Protein AF-A0A950BQU7-F1 (afdb_monomer)

Sequence (275 aa):
MHDRAGRYATLAVELALARNLYEVAARAYSVLYQIAYDDTDDPIVCLAILDKLLEAGRKGGSLQVRLYGLMASFALEAERGDEAALERIGGELEAVPSDFPLVRAEVLLPALALRSAWRREFARAYELLAGTAERQTTEERRASRSAEIALYAFAAGMNIEGTAAAADALAALEHSPTKTRRALRARLLLAIAELIRGRSNAAHRLLGEVERALDPSMRRLRALSNAVRTLYRVSLESAEPAVFAGALERLRAEQFGGMARLLDVLPAASEGGSR

Structure (mmCIF, N/CA/C/O backbone):
data_AF-A0A950BQU7-F1
#
_entry.id   AF-A0A950BQU7-F1
#
loop_
_atom_site.group_PDB
_atom_site.id
_atom_site.type_symbol
_atom_s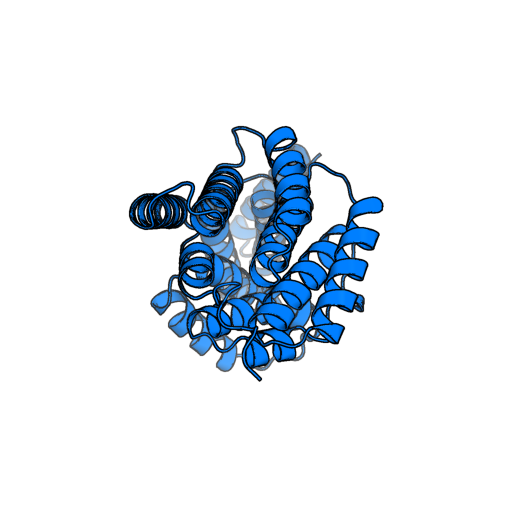ite.label_atom_id
_atom_site.label_alt_id
_atom_site.label_comp_id
_atom_site.label_asym_id
_atom_site.label_entity_id
_atom_site.label_seq_id
_atom_site.pdbx_PDB_ins_code
_atom_site.Cartn_x
_atom_site.Cartn_y
_atom_site.Cartn_z
_atom_site.occupancy
_atom_site.B_iso_or_equiv
_atom_site.auth_seq_id
_atom_site.auth_comp_id
_atom_site.auth_asym_id
_atom_site.auth_atom_id
_atom_site.pdbx_PDB_model_num
ATOM 1 N N . MET A 1 1 ? -5.956 13.308 -19.882 1.00 55.03 1 MET A N 1
ATOM 2 C CA . MET A 1 1 ? -4.553 13.703 -20.157 1.00 55.03 1 MET A CA 1
ATOM 3 C C . MET A 1 1 ? -3.661 12.483 -20.404 1.00 55.03 1 MET A C 1
ATOM 5 O O . MET A 1 1 ? -2.877 12.522 -21.344 1.00 55.03 1 MET A O 1
ATOM 9 N N . HIS A 1 2 ? -3.826 11.386 -19.652 1.00 72.50 2 HIS A N 1
ATOM 10 C CA . HIS A 1 2 ? -3.018 10.166 -19.803 1.00 72.50 2 HIS A CA 1
ATOM 11 C C . HIS A 1 2 ? -3.204 9.414 -21.129 1.00 72.50 2 HIS A C 1
ATOM 13 O O . HIS A 1 2 ? -2.233 8.870 -21.634 1.00 72.50 2 HIS A O 1
ATOM 19 N N . ASP A 1 3 ? -4.373 9.478 -21.774 1.00 79.25 3 ASP A N 1
ATOM 20 C CA . ASP A 1 3 ? -4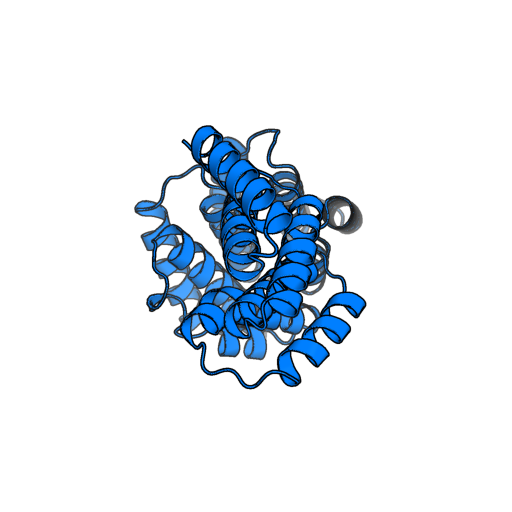.631 8.782 -23.050 1.00 79.25 3 ASP A CA 1
ATOM 21 C C . ASP A 1 3 ? -3.613 9.125 -24.167 1.00 79.25 3 ASP A C 1
ATOM 23 O O . ASP A 1 3 ? -3.089 8.253 -24.861 1.00 79.25 3 ASP A O 1
ATOM 27 N N . ARG A 1 4 ? -3.227 10.403 -24.296 1.00 89.75 4 ARG A N 1
ATOM 28 C CA . ARG A 1 4 ? -2.206 10.817 -25.275 1.00 89.75 4 ARG A CA 1
ATOM 29 C C . ARG A 1 4 ? -0.802 10.345 -24.879 1.00 89.75 4 ARG A C 1
ATOM 31 O O . ARG A 1 4 ? -0.046 9.919 -25.748 1.00 89.75 4 ARG A O 1
ATOM 38 N N . ALA A 1 5 ? -0.469 10.408 -23.589 1.00 89.94 5 ALA A N 1
ATOM 39 C CA . ALA A 1 5 ? 0.816 9.944 -23.069 1.00 89.94 5 ALA A CA 1
ATOM 40 C C . ALA A 1 5 ? 0.968 8.421 -23.217 1.00 89.94 5 ALA A C 1
ATOM 42 O O . ALA A 1 5 ? 2.018 7.959 -23.652 1.00 89.94 5 ALA A O 1
ATOM 43 N N . GLY A 1 6 ? -0.096 7.657 -22.953 1.00 91.88 6 GLY A N 1
ATOM 44 C CA . GLY A 1 6 ? -0.138 6.206 -23.125 1.00 91.88 6 GLY A CA 1
ATOM 45 C C . GLY A 1 6 ? 0.064 5.793 -24.580 1.00 91.88 6 GLY A C 1
ATOM 46 O O . GLY A 1 6 ? 0.894 4.927 -24.858 1.00 91.88 6 GLY A O 1
ATOM 47 N N . ARG A 1 7 ? -0.598 6.473 -25.530 1.00 94.25 7 ARG A N 1
ATOM 48 C CA . ARG A 1 7 ? -0.358 6.253 -26.968 1.00 94.25 7 ARG A CA 1
ATOM 49 C C . ARG A 1 7 ? 1.093 6.522 -27.365 1.00 94.25 7 ARG A C 1
ATOM 51 O O . ARG A 1 7 ? 1.688 5.709 -28.066 1.00 94.25 7 ARG A O 1
ATOM 58 N N . TYR A 1 8 ? 1.681 7.631 -26.909 1.00 95.56 8 TYR A N 1
ATOM 59 C CA . TYR A 1 8 ? 3.077 7.947 -27.226 1.00 95.56 8 TYR A CA 1
ATOM 60 C C . TYR A 1 8 ? 4.070 6.982 -26.585 1.00 95.56 8 TYR A C 1
ATOM 62 O O . TYR A 1 8 ? 5.020 6.578 -27.249 1.00 95.56 8 TYR A O 1
ATOM 70 N N . ALA A 1 9 ? 3.850 6.580 -25.335 1.00 95.31 9 ALA A N 1
ATOM 71 C CA . ALA A 1 9 ? 4.705 5.609 -24.667 1.00 95.31 9 ALA A CA 1
ATOM 72 C C . ALA A 1 9 ? 4.620 4.231 -25.344 1.00 95.31 9 ALA A C 1
ATOM 74 O O . ALA A 1 9 ? 5.650 3.600 -25.562 1.00 95.31 9 ALA A O 1
ATOM 75 N N . THR A 1 10 ? 3.424 3.808 -25.767 1.00 96.81 10 THR A N 1
ATOM 76 C CA . THR A 1 10 ? 3.231 2.566 -26.536 1.00 96.81 10 THR A CA 1
ATOM 77 C C . THR A 1 10 ? 3.989 2.615 -27.863 1.00 96.81 10 THR A C 1
ATOM 79 O O . THR A 1 10 ? 4.803 1.737 -28.140 1.00 96.81 10 THR A O 1
ATOM 82 N N . LEU A 1 11 ? 3.819 3.691 -28.639 1.00 97.31 11 LEU A N 1
ATOM 83 C CA . LEU A 1 11 ? 4.541 3.875 -29.901 1.00 97.31 11 LEU A CA 1
ATOM 84 C C . LEU A 1 11 ? 6.066 3.922 -29.695 1.00 97.31 11 LEU A C 1
ATOM 86 O O . LEU A 1 11 ? 6.824 3.367 -30.489 1.00 97.31 11 LEU A O 1
ATOM 90 N N . ALA A 1 12 ? 6.533 4.568 -28.623 1.00 97.12 12 ALA A N 1
ATOM 91 C CA . ALA A 1 12 ? 7.951 4.625 -28.288 1.00 97.12 12 ALA A CA 1
ATOM 92 C C . ALA A 1 12 ? 8.521 3.233 -27.978 1.00 97.12 12 ALA A C 1
ATOM 94 O O . ALA A 1 12 ? 9.613 2.920 -28.451 1.00 97.12 12 ALA A O 1
ATOM 95 N N . VAL A 1 13 ? 7.784 2.390 -27.243 1.00 97.56 13 VAL A N 1
ATOM 96 C CA . VAL A 1 13 ? 8.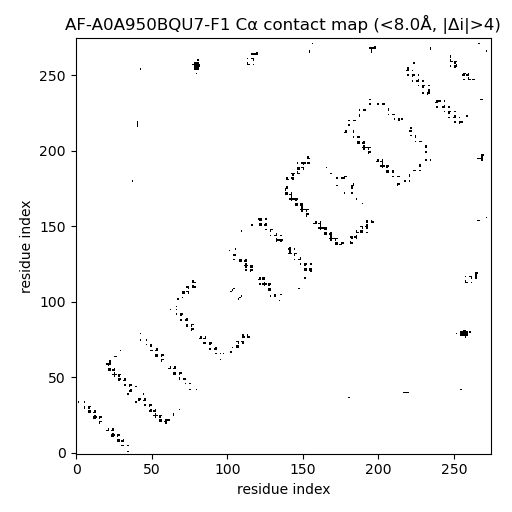157 0.985 -27.009 1.00 97.56 13 VAL A CA 1
ATOM 97 C C . VAL A 1 13 ? 8.301 0.244 -28.337 1.00 97.56 13 VAL A C 1
ATOM 99 O O . VAL A 1 13 ? 9.345 -0.358 -28.580 1.00 97.56 13 VAL A O 1
ATOM 102 N N . GLU A 1 14 ? 7.293 0.310 -29.209 1.00 97.69 14 GLU A N 1
ATOM 103 C CA . GLU A 1 14 ? 7.290 -0.401 -30.494 1.00 97.69 14 GLU A CA 1
ATOM 104 C C . GLU A 1 14 ? 8.489 -0.006 -31.370 1.00 97.69 14 GLU A C 1
ATOM 106 O O . GLU A 1 14 ? 9.250 -0.864 -31.827 1.00 97.69 14 GLU A O 1
ATOM 111 N N . LEU A 1 15 ? 8.711 1.300 -31.551 1.00 97.88 15 LEU A N 1
ATOM 112 C CA . LEU A 1 15 ? 9.805 1.824 -32.372 1.00 97.88 15 LEU A CA 1
ATOM 113 C C . LEU A 1 15 ? 11.188 1.524 -31.785 1.00 97.88 15 LEU A C 1
ATOM 115 O O . LEU A 1 15 ? 12.137 1.304 -32.544 1.00 97.88 15 LEU A O 1
ATOM 119 N N . ALA A 1 16 ? 11.314 1.544 -30.456 1.00 97.31 16 ALA A N 1
ATOM 120 C CA . ALA A 1 16 ? 12.560 1.243 -29.766 1.00 97.31 16 ALA A CA 1
ATOM 121 C C . ALA A 1 16 ? 12.913 -0.244 -29.874 1.00 97.31 16 ALA A C 1
ATOM 123 O O . ALA A 1 16 ? 14.044 -0.577 -30.232 1.00 97.31 16 ALA A O 1
ATOM 124 N N . LEU A 1 17 ? 11.949 -1.140 -29.637 1.00 97.19 17 LEU A N 1
ATOM 125 C CA . LEU A 1 17 ? 12.162 -2.584 -29.743 1.00 97.19 17 LEU A CA 1
ATOM 126 C C . LEU A 1 17 ? 12.513 -3.005 -31.173 1.00 97.19 17 LEU A C 1
ATOM 128 O O . LEU A 1 17 ? 13.453 -3.776 -31.354 1.00 97.19 17 LEU A O 1
ATOM 132 N N . ALA A 1 18 ? 11.857 -2.429 -32.187 1.00 97.19 18 ALA A N 1
ATOM 133 C CA . ALA A 1 18 ? 12.166 -2.693 -33.596 1.00 97.19 18 ALA A CA 1
ATOM 134 C C . ALA A 1 18 ? 13.618 -2.348 -33.988 1.00 97.19 18 ALA A C 1
ATOM 136 O O . ALA A 1 18 ? 14.137 -2.865 -34.974 1.00 97.19 18 ALA A O 1
ATOM 137 N N . ARG A 1 19 ? 14.282 -1.474 -33.220 1.00 97.12 19 ARG A N 1
ATOM 138 C CA . ARG A 1 19 ? 15.668 -1.035 -33.443 1.00 97.12 19 ARG A CA 1
ATOM 139 C C . ARG A 1 19 ? 16.643 -1.504 -32.361 1.00 97.12 19 ARG A C 1
ATOM 141 O O . ARG A 1 19 ? 17.767 -1.016 -32.324 1.00 97.12 19 ARG A O 1
ATOM 148 N N . ASN A 1 20 ? 16.240 -2.429 -31.486 1.00 96.50 20 ASN A N 1
ATOM 149 C CA . ASN A 1 20 ? 17.041 -2.894 -30.344 1.00 96.50 20 ASN A CA 1
ATOM 150 C C . ASN A 1 20 ? 17.484 -1.771 -29.377 1.00 96.50 20 ASN A C 1
ATOM 152 O O . ASN A 1 20 ? 18.494 -1.893 -28.686 1.00 96.50 20 ASN A O 1
ATOM 156 N N . LEU A 1 21 ? 16.723 -0.676 -29.289 1.00 97.19 21 LEU A N 1
ATOM 157 C CA . LEU A 1 21 ? 16.982 0.447 -28.382 1.00 97.19 21 LEU A CA 1
ATOM 158 C C . LEU A 1 21 ? 16.371 0.172 -26.998 1.00 97.19 21 LEU A C 1
ATOM 160 O O . LEU A 1 21 ? 15.437 0.842 -26.557 1.00 97.19 21 LEU A O 1
ATOM 164 N N . TYR A 1 22 ? 16.882 -0.853 -26.314 1.00 96.81 22 TYR A N 1
ATOM 165 C CA . TYR A 1 22 ? 16.276 -1.391 -25.090 1.00 96.81 22 TYR A CA 1
ATOM 166 C C . TYR A 1 22 ? 16.188 -0.394 -23.929 1.00 96.81 22 TYR A C 1
ATOM 168 O O . TYR A 1 22 ? 15.230 -0.442 -23.162 1.00 96.81 22 TYR A O 1
ATOM 176 N N . GLU A 1 23 ? 17.124 0.549 -23.818 1.00 94.75 23 GLU A N 1
ATOM 177 C CA . GLU A 1 23 ? 17.055 1.597 -22.794 1.00 94.75 23 GLU A CA 1
ATOM 178 C C . GLU A 1 23 ? 15.847 2.525 -23.002 1.00 94.75 23 GLU A C 1
ATOM 180 O O . GLU A 1 23 ? 15.114 2.818 -22.055 1.00 94.75 23 GLU A O 1
ATOM 185 N N . VAL A 1 24 ? 15.583 2.923 -24.251 1.00 96.19 24 VAL A N 1
ATOM 186 C CA . VAL A 1 24 ? 14.424 3.756 -24.604 1.00 96.19 24 VAL A CA 1
ATOM 187 C C . VAL A 1 24 ? 13.127 2.996 -24.334 1.00 96.19 24 VAL A C 1
ATOM 189 O O . VAL A 1 24 ? 12.210 3.545 -23.722 1.00 96.19 24 VAL A O 1
ATOM 192 N N . ALA A 1 25 ? 13.073 1.714 -24.714 1.00 97.25 25 ALA A N 1
ATOM 193 C CA . ALA A 1 25 ? 11.925 0.856 -24.431 1.00 97.25 25 ALA A CA 1
ATOM 194 C C . ALA A 1 25 ? 11.656 0.756 -22.919 1.00 97.25 25 ALA A C 1
ATOM 196 O O . ALA A 1 25 ? 10.517 0.900 -22.483 1.00 97.25 25 ALA A O 1
ATOM 197 N N . ALA A 1 26 ? 12.697 0.581 -22.102 1.00 96.50 26 ALA A N 1
ATOM 198 C CA . ALA A 1 26 ? 12.549 0.442 -20.658 1.00 96.50 26 ALA A CA 1
ATOM 199 C C . ALA A 1 26 ? 12.038 1.736 -19.989 1.00 96.50 26 ALA A C 1
ATOM 201 O O . ALA A 1 26 ? 11.174 1.687 -19.110 1.00 96.50 26 ALA A O 1
ATOM 202 N N . ARG A 1 27 ? 12.491 2.913 -20.447 1.00 95.25 27 ARG A N 1
ATOM 203 C CA . ARG A 1 27 ? 11.952 4.208 -19.990 1.00 95.25 27 ARG A CA 1
ATOM 204 C C . ARG A 1 27 ? 10.497 4.395 -20.421 1.00 95.25 27 ARG A C 1
ATOM 206 O O . ARG A 1 27 ? 9.684 4.825 -19.606 1.00 95.25 27 ARG A O 1
ATOM 213 N N . ALA A 1 28 ? 10.137 4.013 -21.643 1.00 96.81 28 ALA A N 1
ATOM 214 C CA . ALA A 1 28 ? 8.751 4.070 -22.101 1.00 96.81 28 ALA A CA 1
ATOM 215 C C . ALA A 1 28 ? 7.835 3.126 -21.294 1.00 96.81 28 ALA A C 1
ATOM 217 O O . ALA A 1 28 ? 6.747 3.535 -20.886 1.00 96.81 28 ALA A O 1
ATOM 218 N N . TYR A 1 29 ? 8.304 1.923 -20.943 1.00 98.00 29 TYR A N 1
ATOM 219 C CA . TYR A 1 29 ? 7.580 1.042 -20.023 1.00 98.00 29 TYR A CA 1
ATOM 220 C C . TYR A 1 29 ? 7.409 1.640 -18.622 1.00 98.00 29 TYR A C 1
ATOM 222 O O . TYR A 1 29 ? 6.356 1.447 -18.025 1.00 98.00 29 TYR A O 1
ATOM 230 N N . SER A 1 30 ? 8.373 2.413 -18.102 1.00 95.19 30 SER A N 1
ATOM 231 C CA . SER A 1 30 ? 8.188 3.084 -16.802 1.00 95.19 30 SER A CA 1
ATOM 232 C C . SER A 1 30 ? 7.056 4.116 -16.829 1.00 95.19 30 SER A C 1
ATOM 234 O O . SER A 1 30 ? 6.327 4.250 -15.850 1.00 95.19 30 SER A O 1
ATOM 236 N N . VAL A 1 31 ? 6.852 4.790 -17.967 1.00 95.12 31 VAL A N 1
ATOM 237 C CA . VAL A 1 31 ? 5.726 5.717 -18.161 1.00 95.12 31 VAL A CA 1
ATOM 238 C C . VAL A 1 31 ? 4.409 4.948 -18.239 1.00 95.12 31 VAL A C 1
ATOM 240 O O . VAL A 1 31 ? 3.448 5.321 -17.572 1.00 95.12 31 VAL A O 1
ATOM 243 N N . LEU A 1 32 ? 4.370 3.853 -19.007 1.00 96.25 32 LEU A N 1
ATOM 244 C CA . LEU A 1 32 ? 3.192 2.983 -19.082 1.00 96.25 32 LEU A CA 1
ATOM 245 C C . LEU A 1 32 ? 2.821 2.409 -17.713 1.00 96.25 32 LEU A C 1
ATOM 247 O O . LEU A 1 32 ? 1.641 2.354 -17.388 1.00 96.25 32 LEU A O 1
ATOM 251 N N . TYR A 1 33 ? 3.813 2.036 -16.903 1.00 95.38 33 TYR A N 1
ATOM 252 C CA . TYR A 1 33 ? 3.595 1.573 -15.538 1.00 95.38 33 TYR A CA 1
ATOM 253 C C . TYR A 1 33 ? 2.943 2.657 -14.675 1.00 95.38 33 TYR A C 1
ATOM 255 O O . TYR A 1 33 ? 1.950 2.369 -14.021 1.00 95.38 33 TYR A O 1
ATOM 263 N N . GLN A 1 34 ? 3.442 3.897 -14.698 1.00 91.81 34 GLN A N 1
ATOM 264 C CA . GLN A 1 34 ? 2.845 4.988 -13.914 1.00 91.81 34 GLN A CA 1
ATOM 265 C C . GLN A 1 34 ? 1.402 5.276 -14.339 1.00 91.81 34 GLN A C 1
ATOM 267 O O . GLN A 1 34 ? 0.528 5.412 -13.490 1.00 91.81 34 GLN A O 1
ATOM 272 N N . ILE A 1 35 ? 1.138 5.291 -15.651 1.00 92.06 35 ILE A N 1
ATOM 273 C CA . ILE A 1 35 ? -0.222 5.444 -16.179 1.00 92.06 35 ILE A CA 1
ATOM 274 C C . ILE A 1 35 ? -1.107 4.295 -15.695 1.00 92.06 35 ILE A C 1
ATOM 276 O O . ILE A 1 35 ? -2.188 4.541 -15.176 1.00 92.06 35 ILE A O 1
ATOM 280 N N . ALA A 1 36 ? -0.654 3.045 -15.822 1.00 92.50 36 ALA A N 1
ATOM 281 C CA . ALA A 1 36 ? -1.421 1.894 -15.361 1.00 92.50 36 ALA A CA 1
ATOM 282 C C . ALA A 1 36 ? -1.665 1.945 -13.847 1.00 92.50 36 ALA A C 1
ATOM 284 O O . ALA A 1 36 ? -2.783 1.702 -13.412 1.00 92.50 36 ALA A O 1
ATOM 285 N N . TYR A 1 37 ? -0.667 2.316 -13.052 1.00 89.19 37 TYR A N 1
ATOM 286 C CA . TYR A 1 37 ? -0.781 2.414 -11.601 1.00 89.19 37 TYR A CA 1
ATOM 287 C C . TYR A 1 37 ? -1.790 3.489 -11.161 1.00 89.19 37 TYR A C 1
ATOM 289 O O . TYR A 1 37 ? -2.579 3.269 -10.240 1.00 89.19 37 TYR A O 1
ATOM 297 N N . ASP A 1 38 ? -1.804 4.642 -11.835 1.00 84.88 38 ASP A N 1
ATOM 298 C CA . ASP A 1 38 ? -2.711 5.744 -11.501 1.00 84.88 38 ASP A CA 1
ATOM 299 C C . ASP A 1 38 ? -4.119 5.567 -12.106 1.00 84.88 38 ASP A C 1
ATOM 301 O O . ASP A 1 38 ? -5.103 5.947 -11.468 1.00 84.88 38 ASP A O 1
ATOM 305 N N . ASP A 1 39 ? -4.244 4.952 -13.290 1.00 84.00 39 ASP A N 1
ATOM 306 C CA . ASP A 1 39 ? -5.510 4.846 -14.037 1.00 84.00 39 ASP A CA 1
ATOM 307 C C . ASP A 1 39 ? -6.208 3.495 -13.868 1.00 84.00 39 ASP A C 1
ATOM 309 O O . ASP A 1 39 ? -7.439 3.433 -13.882 1.00 84.00 39 ASP A O 1
ATOM 313 N N . THR A 1 40 ? -5.474 2.414 -13.611 1.00 81.75 40 THR A N 1
ATOM 314 C CA . THR A 1 40 ? -6.040 1.070 -13.406 1.00 81.75 40 THR A CA 1
ATOM 315 C C . THR A 1 40 ? -5.973 0.673 -11.937 1.00 81.75 40 THR A C 1
ATOM 317 O O . THR A 1 40 ? -5.011 0.980 -11.243 1.00 81.75 40 THR A O 1
ATOM 320 N N . ASP A 1 41 ? -7.012 0.005 -11.443 1.00 84.88 41 ASP A N 1
ATOM 321 C CA . ASP A 1 41 ? -7.013 -0.590 -10.102 1.00 84.88 41 ASP A CA 1
ATOM 322 C C . ASP A 1 41 ? -6.633 -2.082 -10.178 1.00 84.88 41 ASP A C 1
ATOM 324 O O . ASP A 1 41 ? -7.224 -2.920 -9.502 1.00 84.88 41 ASP A O 1
ATOM 328 N N . ASP A 1 42 ? -5.688 -2.420 -11.067 1.00 90.00 42 ASP A N 1
ATOM 329 C CA . ASP A 1 42 ? -5.298 -3.795 -11.388 1.00 90.00 42 ASP A CA 1
ATOM 330 C C . ASP A 1 42 ? -3.771 -3.994 -11.260 1.00 90.00 42 ASP A C 1
ATOM 332 O O . ASP A 1 42 ? -2.995 -3.568 -12.129 1.00 90.00 42 ASP A O 1
ATOM 336 N N . PRO A 1 43 ? -3.302 -4.657 -10.185 1.00 93.38 43 PRO A N 1
ATOM 337 C CA . PRO A 1 43 ? -1.881 -4.900 -9.987 1.00 93.38 43 PRO A CA 1
ATOM 338 C C . PRO A 1 43 ? -1.304 -5.905 -10.994 1.00 93.38 43 PRO A C 1
ATOM 340 O O . PRO A 1 43 ? -0.106 -5.850 -11.255 1.00 93.38 43 PRO A O 1
ATOM 343 N N . ILE A 1 44 ? -2.113 -6.784 -11.599 1.00 95.00 44 ILE A N 1
ATOM 344 C CA . ILE A 1 44 ? -1.638 -7.761 -12.591 1.00 95.00 44 ILE A CA 1
ATOM 345 C C . ILE A 1 44 ? -1.196 -7.047 -13.866 1.00 95.00 44 ILE A C 1
ATOM 347 O O . ILE A 1 44 ? -0.129 -7.342 -14.406 1.00 95.00 44 ILE A O 1
ATOM 351 N N . VAL A 1 45 ? -1.975 -6.062 -14.321 1.00 95.06 45 VAL A N 1
ATOM 352 C CA . VAL A 1 45 ? -1.612 -5.226 -15.476 1.00 95.06 45 VAL A CA 1
ATOM 353 C C . VAL A 1 45 ? -0.307 -4.480 -15.205 1.00 95.06 45 VAL A C 1
ATOM 355 O O . VAL A 1 45 ? 0.588 -4.463 -16.052 1.00 95.06 45 VAL A O 1
ATOM 358 N N . CYS A 1 46 ? -0.167 -3.912 -14.007 1.00 96.31 46 CYS A N 1
ATOM 359 C CA . CYS A 1 46 ? 1.051 -3.216 -13.607 1.00 96.31 46 CYS A CA 1
ATOM 360 C C . CYS A 1 46 ? 2.270 -4.155 -13.594 1.00 96.31 46 CYS A C 1
ATOM 362 O O . CYS A 1 46 ? 3.308 -3.814 -14.161 1.00 96.31 46 CYS A O 1
ATOM 364 N N . LEU A 1 47 ? 2.137 -5.352 -13.015 1.00 97.12 47 LEU A N 1
ATOM 365 C CA . LEU A 1 47 ? 3.199 -6.361 -12.974 1.00 97.12 47 LEU A CA 1
ATOM 366 C C . LEU A 1 47 ? 3.601 -6.838 -14.375 1.00 97.12 47 LEU A C 1
ATOM 368 O O . LEU A 1 47 ? 4.790 -6.962 -14.653 1.00 97.12 47 LEU A O 1
ATOM 372 N N . ALA A 1 48 ? 2.645 -7.018 -15.289 1.00 97.62 48 ALA A N 1
ATOM 373 C CA . ALA A 1 48 ? 2.939 -7.385 -16.674 1.00 97.62 48 ALA A CA 1
ATOM 374 C C . ALA A 1 48 ? 3.746 -6.303 -17.420 1.00 97.62 48 ALA A C 1
ATOM 376 O O . ALA A 1 48 ? 4.571 -6.618 -18.280 1.00 97.62 48 ALA A O 1
ATOM 377 N N . ILE A 1 49 ? 3.533 -5.020 -17.106 1.00 97.75 49 ILE A N 1
ATOM 378 C CA . ILE A 1 49 ? 4.345 -3.920 -17.650 1.00 97.75 49 ILE A CA 1
ATOM 379 C C . ILE A 1 49 ? 5.740 -3.916 -17.014 1.00 97.75 49 ILE A C 1
ATOM 381 O O . ILE A 1 49 ? 6.734 -3.726 -17.718 1.00 97.75 49 ILE A O 1
ATOM 385 N N . LEU A 1 50 ? 5.824 -4.136 -15.699 1.00 97.44 50 LEU A N 1
ATOM 386 C CA . LEU A 1 50 ? 7.093 -4.175 -14.971 1.00 97.44 50 LEU A CA 1
ATOM 387 C C . LEU A 1 50 ? 7.983 -5.341 -15.411 1.00 97.44 50 LEU A C 1
ATOM 389 O O . LEU A 1 50 ? 9.189 -5.150 -15.532 1.00 97.44 50 LEU A O 1
ATOM 393 N N . ASP A 1 51 ? 7.413 -6.500 -15.737 1.00 97.75 51 ASP A N 1
ATOM 394 C CA . ASP A 1 51 ? 8.155 -7.634 -16.300 1.00 97.75 51 ASP A CA 1
ATOM 395 C C . ASP A 1 51 ? 8.848 -7.254 -17.622 1.00 97.75 51 ASP A C 1
ATOM 397 O O . ASP A 1 51 ? 10.061 -7.406 -17.783 1.00 97.75 51 ASP A O 1
ATOM 401 N N . LYS A 1 52 ? 8.113 -6.599 -18.531 1.00 98.00 52 LYS A N 1
ATOM 402 C CA . LYS A 1 52 ? 8.671 -6.082 -19.793 1.00 98.00 52 LYS A CA 1
ATOM 403 C C . LYS A 1 52 ? 9.718 -4.989 -19.573 1.00 98.00 52 LYS A C 1
ATOM 405 O O . LYS A 1 52 ? 10.719 -4.934 -20.292 1.00 98.00 52 LYS A O 1
ATOM 410 N N . LEU A 1 53 ? 9.511 -4.119 -18.582 1.00 97.38 53 LEU A N 1
ATOM 411 C CA . LEU A 1 53 ? 10.490 -3.110 -18.174 1.00 97.38 53 LEU A CA 1
ATOM 412 C C . LEU A 1 53 ? 11.782 -3.768 -17.688 1.00 97.38 53 LEU A C 1
ATOM 414 O O . LEU A 1 53 ? 12.864 -3.344 -18.094 1.00 97.38 53 LEU A O 1
ATOM 418 N N . LEU A 1 54 ? 11.683 -4.793 -16.840 1.00 96.00 54 LEU A N 1
ATOM 419 C CA . LEU A 1 54 ? 12.822 -5.535 -16.303 1.00 96.00 54 LEU A CA 1
ATOM 420 C C . LEU A 1 54 ? 13.578 -6.264 -17.414 1.00 96.00 54 LEU A C 1
ATOM 422 O O . LEU A 1 54 ? 14.810 -6.208 -17.456 1.00 96.00 54 LEU A O 1
ATOM 426 N N . GLU A 1 55 ? 12.861 -6.882 -18.353 1.00 96.69 55 GLU A N 1
ATOM 427 C CA . GLU A 1 55 ? 13.457 -7.535 -19.514 1.00 96.69 55 GLU A CA 1
ATOM 428 C C . GLU A 1 55 ? 14.224 -6.535 -20.393 1.00 96.69 55 GLU A C 1
ATOM 430 O O . GLU A 1 55 ? 15.389 -6.771 -20.734 1.00 96.69 55 GLU A O 1
ATOM 435 N N . ALA A 1 56 ? 13.608 -5.397 -20.724 1.00 96.62 56 ALA A N 1
ATOM 436 C CA . ALA A 1 56 ? 14.247 -4.336 -21.497 1.00 96.62 56 ALA A CA 1
ATOM 437 C C . ALA A 1 56 ? 15.444 -3.733 -20.741 1.00 96.62 56 ALA A C 1
ATOM 439 O O . ALA A 1 56 ? 16.516 -3.560 -21.317 1.00 96.62 56 ALA A O 1
ATOM 440 N N . GLY A 1 57 ? 15.310 -3.496 -19.434 1.00 94.69 57 GLY A N 1
ATOM 441 C CA . GLY A 1 57 ? 16.394 -3.023 -18.573 1.00 94.69 57 GLY A CA 1
ATOM 442 C C . GLY A 1 57 ? 17.581 -3.988 -18.540 1.00 94.69 57 GLY A C 1
ATOM 443 O O . GLY A 1 57 ? 18.729 -3.550 -18.601 1.00 94.69 57 GLY A O 1
ATOM 444 N N . ARG A 1 58 ? 17.325 -5.303 -18.521 1.00 94.12 58 ARG A N 1
ATOM 445 C CA . ARG A 1 58 ? 18.362 -6.342 -18.617 1.00 94.12 58 ARG A CA 1
ATOM 446 C C . ARG A 1 58 ? 19.049 -6.337 -19.980 1.00 94.12 58 ARG A C 1
ATOM 448 O O . ARG A 1 58 ? 20.275 -6.328 -20.022 1.00 94.12 58 ARG A O 1
ATOM 455 N N . LYS A 1 59 ? 18.288 -6.319 -21.079 1.00 95.62 59 LYS A N 1
ATOM 456 C CA . LYS A 1 59 ? 18.838 -6.294 -22.449 1.00 95.62 59 LYS A CA 1
ATOM 457 C C . LYS A 1 59 ? 19.623 -5.011 -22.745 1.00 95.62 59 LYS A C 1
ATOM 459 O O . LYS A 1 59 ? 20.610 -5.061 -23.467 1.00 95.62 59 LYS A O 1
ATOM 464 N N . GLY A 1 60 ? 19.210 -3.885 -22.165 1.00 92.69 60 GLY A N 1
ATOM 465 C CA . GLY A 1 60 ? 19.892 -2.595 -22.282 1.00 92.69 60 GLY A CA 1
ATOM 466 C C . GLY A 1 60 ? 21.018 -2.360 -21.271 1.00 92.69 60 GLY A C 1
ATOM 467 O O . GLY A 1 60 ? 21.630 -1.302 -21.310 1.00 92.69 60 GLY A O 1
ATOM 468 N N . GLY A 1 61 ? 21.275 -3.289 -20.341 1.00 90.81 61 GLY A N 1
ATOM 469 C CA . GLY A 1 61 ? 22.317 -3.131 -19.317 1.00 90.81 61 GLY A CA 1
ATOM 470 C C . GLY A 1 61 ? 22.060 -2.014 -18.292 1.00 90.81 61 GLY A C 1
ATOM 471 O O . GLY A 1 61 ? 22.986 -1.590 -17.605 1.00 90.81 61 GLY A O 1
ATOM 472 N N . SER A 1 62 ? 20.821 -1.526 -18.157 1.00 90.06 62 SER A N 1
ATOM 473 C CA . SER A 1 62 ? 20.498 -0.393 -17.283 1.00 90.06 62 SER A CA 1
ATOM 474 C C . SER A 1 62 ? 20.166 -0.849 -15.861 1.00 90.06 62 SER A C 1
ATOM 476 O O . SER A 1 62 ? 19.038 -1.252 -15.558 1.00 90.06 62 SER A O 1
ATOM 478 N N . LEU A 1 63 ? 21.147 -0.752 -14.960 1.00 88.50 63 LEU A N 1
ATOM 479 C CA . LEU A 1 63 ? 20.986 -1.149 -13.557 1.00 88.50 63 LEU A CA 1
ATOM 480 C C . LEU A 1 63 ? 19.907 -0.336 -12.833 1.00 88.50 63 LEU A C 1
ATOM 482 O O . LEU A 1 63 ? 19.093 -0.894 -12.104 1.00 88.50 63 LEU A O 1
ATOM 486 N N . GLN A 1 64 ? 19.868 0.974 -13.079 1.00 88.00 64 GLN A N 1
ATOM 487 C CA . GLN A 1 64 ? 18.894 1.877 -12.468 1.00 88.00 64 GLN A CA 1
ATOM 488 C C . GLN A 1 64 ? 17.456 1.481 -12.825 1.00 88.00 64 GLN A C 1
ATOM 490 O O . GLN A 1 64 ? 16.585 1.465 -11.958 1.00 88.00 64 GLN A O 1
ATOM 495 N N . VAL A 1 65 ? 17.202 1.151 -14.095 1.00 90.06 65 VAL A N 1
ATOM 496 C CA . VAL A 1 65 ? 15.863 0.751 -14.540 1.00 90.06 65 VAL A CA 1
ATOM 497 C C . VAL A 1 65 ? 15.480 -0.603 -13.950 1.00 90.06 65 VAL A C 1
ATOM 499 O O . VAL A 1 65 ? 14.347 -0.768 -13.503 1.00 90.06 65 VAL A O 1
ATOM 502 N N . ARG A 1 66 ? 16.431 -1.541 -13.858 1.00 90.12 66 ARG A N 1
ATOM 503 C CA . ARG A 1 66 ? 16.202 -2.823 -13.180 1.00 90.12 66 ARG A CA 1
ATOM 504 C C . ARG A 1 66 ? 15.844 -2.636 -11.707 1.00 90.12 66 ARG A C 1
ATOM 506 O O . ARG A 1 66 ? 14.831 -3.165 -11.271 1.00 90.12 66 ARG A O 1
ATOM 513 N N . LEU A 1 67 ? 16.617 -1.844 -10.964 1.00 90.38 67 LEU A N 1
ATOM 514 C CA . LEU A 1 67 ? 16.343 -1.535 -9.556 1.00 90.38 67 LEU A CA 1
ATOM 515 C C . LEU A 1 67 ? 14.966 -0.904 -9.363 1.00 90.38 67 LEU A C 1
ATOM 517 O O . LEU A 1 67 ? 14.213 -1.311 -8.482 1.00 90.38 67 LEU A O 1
ATOM 521 N N . TYR A 1 68 ? 14.623 0.068 -10.206 1.00 90.62 68 TYR A N 1
ATOM 522 C CA . TYR A 1 68 ? 13.308 0.694 -10.190 1.00 90.62 68 TYR A CA 1
ATOM 523 C C . TYR A 1 68 ? 12.184 -0.330 -10.412 1.00 90.62 68 TYR A C 1
ATOM 525 O O . TYR A 1 68 ? 11.236 -0.376 -9.628 1.00 90.62 68 TYR A O 1
ATOM 533 N N . GLY A 1 69 ? 12.315 -1.182 -11.434 1.00 93.50 69 GLY A N 1
ATOM 534 C CA . GLY A 1 69 ? 11.342 -2.231 -11.736 1.00 93.50 69 GLY A CA 1
ATOM 535 C C . GLY A 1 69 ? 11.188 -3.251 -10.608 1.00 93.50 69 GLY A C 1
ATOM 536 O O . GLY A 1 69 ? 10.064 -3.623 -10.27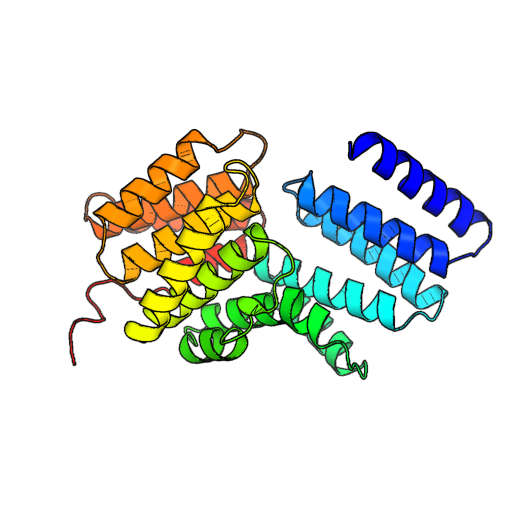2 1.00 93.50 69 GLY A O 1
ATOM 537 N N . LEU A 1 70 ? 12.296 -3.658 -9.981 1.00 94.69 70 LEU A N 1
ATOM 538 C CA . LEU A 1 70 ? 12.293 -4.594 -8.857 1.00 94.69 70 LEU A CA 1
ATOM 539 C C . LEU A 1 70 ? 11.613 -3.984 -7.629 1.00 94.69 70 LEU A C 1
ATOM 541 O O . LEU A 1 70 ? 10.750 -4.627 -7.042 1.00 94.69 70 LEU A O 1
ATOM 545 N N . MET A 1 71 ? 11.927 -2.734 -7.269 1.00 94.38 71 MET A N 1
ATOM 546 C CA . MET A 1 71 ? 11.276 -2.051 -6.142 1.00 94.38 71 MET A CA 1
ATOM 547 C C . MET A 1 71 ? 9.771 -1.870 -6.370 1.00 94.38 71 MET A C 1
ATOM 549 O O . MET A 1 71 ? 8.983 -2.112 -5.459 1.00 94.38 71 MET A O 1
ATOM 553 N N . ALA A 1 72 ? 9.361 -1.477 -7.580 1.00 94.31 72 ALA A N 1
ATOM 554 C CA . ALA A 1 72 ? 7.947 -1.338 -7.928 1.00 94.31 72 ALA A CA 1
ATOM 555 C C . ALA A 1 72 ? 7.209 -2.687 -7.883 1.00 94.31 72 ALA A C 1
ATOM 557 O O . ALA A 1 72 ? 6.117 -2.774 -7.322 1.00 94.31 72 ALA A O 1
ATOM 558 N N . SER A 1 73 ? 7.831 -3.750 -8.403 1.00 96.75 73 SER A N 1
ATOM 559 C CA . SER A 1 73 ? 7.270 -5.107 -8.352 1.00 96.75 73 SER A CA 1
ATOM 560 C C . SER A 1 73 ? 7.153 -5.590 -6.909 1.00 96.75 73 SER A C 1
ATOM 562 O O . SER A 1 73 ? 6.104 -6.082 -6.512 1.00 96.75 73 SER A O 1
ATOM 564 N N . PHE A 1 74 ? 8.186 -5.366 -6.092 1.00 96.25 74 PHE A N 1
ATOM 565 C CA . PHE A 1 74 ? 8.177 -5.695 -4.668 1.00 96.25 74 PHE A CA 1
ATOM 566 C C . PHE A 1 74 ? 7.020 -5.001 -3.936 1.00 96.25 74 PHE A C 1
ATOM 568 O O . PHE A 1 74 ? 6.328 -5.631 -3.142 1.00 96.25 74 PHE A O 1
ATOM 575 N N . ALA A 1 75 ? 6.765 -3.720 -4.218 1.00 95.00 75 ALA A N 1
ATOM 576 C CA . ALA A 1 75 ? 5.650 -2.996 -3.614 1.00 95.00 75 ALA A CA 1
ATOM 577 C C . ALA A 1 75 ? 4.282 -3.583 -3.995 1.00 95.00 75 ALA A C 1
ATOM 579 O O . ALA A 1 75 ? 3.438 -3.771 -3.118 1.00 95.00 75 ALA A O 1
ATOM 580 N N . LEU A 1 76 ? 4.069 -3.929 -5.268 1.00 96.00 76 LEU A N 1
ATOM 581 C CA . LEU A 1 76 ? 2.822 -4.560 -5.711 1.00 96.00 76 LEU A CA 1
ATOM 582 C C . LEU A 1 76 ? 2.638 -5.956 -5.113 1.00 96.00 76 LEU A C 1
ATOM 584 O O . LEU A 1 76 ? 1.549 -6.270 -4.639 1.00 96.00 76 LEU A O 1
ATOM 588 N N . GLU A 1 77 ? 3.685 -6.779 -5.078 1.00 97.56 77 GLU A N 1
ATOM 589 C CA . GLU A 1 77 ? 3.597 -8.120 -4.490 1.00 97.56 77 GLU A CA 1
ATOM 590 C C . GLU A 1 77 ? 3.401 -8.071 -2.969 1.00 97.56 77 GLU A C 1
ATOM 592 O O . GLU A 1 77 ? 2.685 -8.904 -2.407 1.00 97.56 77 GLU A O 1
ATOM 597 N N . ALA A 1 78 ? 3.925 -7.035 -2.303 1.00 96.94 78 ALA A N 1
ATOM 598 C CA . ALA A 1 78 ? 3.593 -6.758 -0.913 1.00 96.94 78 ALA A CA 1
ATOM 599 C C . ALA A 1 78 ? 2.103 -6.447 -0.773 1.00 96.94 78 ALA A C 1
ATOM 601 O O . ALA A 1 78 ? 1.418 -7.078 0.018 1.00 96.94 78 ALA A O 1
ATOM 602 N N . GLU A 1 79 ? 1.529 -5.561 -1.581 1.00 95.19 79 GLU A N 1
ATOM 603 C CA . GLU A 1 79 ? 0.084 -5.314 -1.517 1.00 95.19 79 GLU A CA 1
ATOM 604 C C . GLU A 1 79 ? -0.759 -6.566 -1.785 1.00 95.19 79 GLU A C 1
ATOM 606 O O . GLU A 1 79 ? -1.793 -6.763 -1.138 1.00 95.19 79 GLU A O 1
ATOM 611 N N . ARG A 1 80 ? -0.308 -7.431 -2.696 1.00 96.56 80 ARG A N 1
ATOM 612 C CA . ARG A 1 80 ? -0.967 -8.703 -3.016 1.00 96.56 80 ARG A CA 1
ATOM 613 C C . ARG A 1 80 ? -0.837 -9.738 -1.905 1.00 96.56 80 ARG A C 1
ATOM 615 O O . ARG A 1 80 ? -1.738 -10.558 -1.748 1.00 96.56 80 ARG A O 1
ATOM 622 N N . GLY A 1 81 ? 0.210 -9.658 -1.087 1.00 96.00 81 GLY A N 1
ATOM 623 C CA . GLY A 1 81 ? 0.484 -10.622 -0.022 1.00 96.00 81 GLY A CA 1
ATOM 624 C C . GLY A 1 81 ? 1.167 -11.900 -0.515 1.00 96.00 81 GLY A C 1
ATOM 625 O O . GLY A 1 81 ? 0.993 -12.948 0.116 1.00 96.00 81 GLY A O 1
ATOM 626 N N . ASP A 1 82 ? 1.898 -11.824 -1.633 1.00 96.38 82 ASP A N 1
ATOM 627 C CA . ASP A 1 82 ? 2.632 -12.945 -2.233 1.00 96.38 82 ASP A CA 1
ATOM 628 C C . ASP A 1 82 ? 4.048 -13.041 -1.638 1.00 96.38 82 ASP A C 1
ATOM 630 O O . ASP A 1 82 ? 4.997 -12.401 -2.093 1.00 96.38 82 ASP A O 1
ATOM 634 N N . GLU A 1 83 ? 4.191 -13.834 -0.573 1.00 93.94 83 GLU A N 1
ATOM 635 C CA . GLU A 1 83 ? 5.473 -14.012 0.122 1.00 93.94 83 GLU A CA 1
ATOM 636 C C . GLU A 1 83 ? 6.550 -14.642 -0.766 1.00 93.94 83 GLU A C 1
ATOM 638 O O . GLU A 1 83 ? 7.704 -14.216 -0.712 1.00 93.94 83 GLU A O 1
ATOM 643 N N . ALA A 1 84 ? 6.181 -15.598 -1.621 1.00 95.88 84 ALA A N 1
ATOM 644 C CA . ALA A 1 84 ? 7.132 -16.279 -2.493 1.00 95.88 84 ALA A CA 1
ATOM 645 C C . ALA A 1 84 ? 7.701 -15.317 -3.547 1.00 95.88 84 ALA A C 1
ATOM 647 O O . ALA A 1 84 ? 8.906 -15.315 -3.822 1.00 95.88 84 ALA A O 1
ATOM 648 N N . ALA A 1 85 ? 6.855 -14.454 -4.117 1.00 95.50 85 ALA A N 1
ATOM 649 C CA . ALA A 1 85 ? 7.309 -13.407 -5.021 1.00 95.50 85 ALA A CA 1
ATOM 650 C C . ALA A 1 85 ? 8.210 -12.388 -4.307 1.00 95.50 85 ALA A C 1
ATOM 652 O O . ALA A 1 85 ? 9.248 -12.012 -4.853 1.00 95.50 85 ALA A O 1
ATOM 653 N N . LEU A 1 86 ? 7.866 -11.986 -3.079 1.00 95.06 86 LEU A N 1
ATOM 654 C CA . LEU A 1 86 ? 8.689 -11.072 -2.282 1.00 95.06 86 LEU A CA 1
ATOM 655 C C . LEU A 1 86 ? 10.066 -11.643 -1.940 1.00 95.06 86 LEU A C 1
ATOM 657 O O . LEU A 1 86 ? 11.045 -10.903 -1.977 1.00 95.06 86 LEU A O 1
ATOM 661 N N . GLU A 1 87 ? 10.162 -12.929 -1.606 1.00 94.12 87 GLU A N 1
ATOM 662 C CA . GLU A 1 87 ? 11.443 -13.587 -1.327 1.00 94.12 87 GLU A CA 1
ATOM 663 C C . GLU A 1 87 ? 12.336 -13.622 -2.567 1.00 94.12 87 GLU A C 1
ATOM 665 O O . GLU A 1 87 ? 13.500 -13.226 -2.503 1.00 94.12 87 GLU A O 1
ATOM 670 N N . ARG A 1 88 ? 11.769 -13.999 -3.718 1.00 94.81 88 ARG A N 1
ATOM 671 C CA . ARG A 1 88 ? 12.476 -13.996 -5.003 1.00 94.81 88 ARG A CA 1
ATOM 672 C C . ARG A 1 88 ? 12.981 -12.600 -5.378 1.00 94.81 88 ARG A C 1
ATOM 674 O O . ARG A 1 88 ? 14.167 -12.431 -5.644 1.00 94.81 88 ARG A O 1
ATOM 681 N N . ILE A 1 89 ? 12.100 -11.597 -5.367 1.00 94.38 89 ILE A N 1
ATOM 682 C CA . ILE A 1 89 ? 12.460 -10.213 -5.718 1.00 94.38 89 ILE A CA 1
ATOM 683 C C . ILE A 1 89 ? 13.439 -9.630 -4.688 1.00 94.38 89 ILE A C 1
ATOM 685 O O . ILE A 1 89 ? 14.343 -8.883 -5.055 1.00 94.38 89 ILE A O 1
ATOM 689 N N . GLY A 1 90 ? 13.292 -9.984 -3.408 1.00 90.19 90 GLY A N 1
ATOM 690 C CA . GLY A 1 90 ? 14.210 -9.595 -2.337 1.00 90.19 90 GLY A CA 1
ATOM 691 C C . GLY A 1 90 ? 15.638 -10.074 -2.594 1.00 90.19 90 GLY A C 1
ATOM 692 O O . GLY A 1 90 ? 16.560 -9.263 -2.543 1.00 90.19 90 GLY A O 1
ATOM 693 N N . GLY A 1 91 ? 15.813 -11.344 -2.972 1.00 89.19 91 GLY A N 1
ATOM 694 C CA . GLY A 1 91 ? 17.125 -11.877 -3.353 1.00 89.19 91 GLY A CA 1
ATOM 695 C C . GLY A 1 91 ? 17.732 -11.162 -4.567 1.00 89.19 91 GLY A C 1
ATOM 696 O O . GLY A 1 91 ? 18.930 -10.883 -4.594 1.00 89.19 91 GLY A O 1
ATOM 697 N N . GLU A 1 92 ? 16.912 -10.792 -5.556 1.00 89.69 92 GLU A N 1
ATOM 698 C CA . GLU A 1 92 ? 17.374 -10.001 -6.705 1.00 89.69 92 GLU A CA 1
ATOM 699 C C . GLU A 1 92 ? 17.776 -8.568 -6.323 1.00 89.69 92 GLU A C 1
ATOM 701 O O . GLU A 1 92 ? 18.741 -8.037 -6.872 1.00 89.69 92 GLU A O 1
ATOM 706 N N . LEU A 1 93 ? 17.058 -7.939 -5.388 1.00 88.19 93 LEU A N 1
ATOM 707 C CA . LEU A 1 93 ? 17.372 -6.603 -4.878 1.00 88.19 93 LEU A CA 1
ATOM 708 C C . LEU A 1 93 ? 18.681 -6.582 -4.081 1.00 88.19 93 LEU A C 1
ATOM 710 O O . LEU A 1 93 ? 19.465 -5.650 -4.239 1.00 88.19 93 LEU A O 1
ATOM 714 N N . GLU A 1 94 ? 18.937 -7.600 -3.259 1.00 84.88 94 GLU A N 1
ATOM 715 C CA . GLU A 1 94 ? 20.183 -7.732 -2.488 1.00 84.88 94 GLU A CA 1
ATOM 716 C C . GLU A 1 94 ? 21.408 -7.945 -3.386 1.00 84.88 94 GLU A C 1
ATOM 718 O O . GLU A 1 94 ? 22.497 -7.456 -3.084 1.00 84.88 94 GLU A O 1
ATOM 723 N N . ALA A 1 95 ? 21.228 -8.618 -4.524 1.00 81.75 95 ALA A N 1
ATOM 724 C CA . ALA A 1 95 ? 22.290 -8.852 -5.496 1.00 81.75 95 ALA A CA 1
ATOM 725 C C . ALA A 1 95 ? 22.715 -7.586 -6.268 1.00 81.75 95 ALA A C 1
ATOM 727 O O . ALA A 1 95 ? 23.714 -7.618 -6.992 1.00 81.75 95 ALA A O 1
ATOM 728 N N . VAL A 1 96 ? 21.973 -6.479 -6.149 1.00 75.38 96 VAL A N 1
ATOM 729 C CA . VAL A 1 96 ? 22.257 -5.234 -6.864 1.00 75.38 96 VAL A CA 1
ATOM 730 C C . VAL A 1 96 ? 22.737 -4.135 -5.901 1.00 75.38 96 VAL A C 1
ATOM 732 O O . VAL A 1 96 ? 21.939 -3.604 -5.128 1.00 75.38 96 VAL A O 1
ATOM 735 N N . PRO A 1 97 ? 24.010 -3.698 -5.986 1.00 65.50 97 PRO A N 1
ATOM 736 C CA . PRO A 1 97 ? 24.499 -2.543 -5.233 1.00 65.50 97 PRO A CA 1
ATOM 737 C C . PRO A 1 97 ? 23.719 -1.278 -5.620 1.00 65.50 97 PRO A C 1
ATOM 739 O O . PRO A 1 97 ? 23.550 -0.996 -6.808 1.00 65.50 97 PRO A O 1
ATOM 742 N N . SER A 1 98 ? 23.223 -0.513 -4.644 1.00 62.88 98 SER A N 1
ATOM 743 C CA . SER A 1 98 ? 22.320 0.610 -4.925 1.00 62.88 98 SER A CA 1
ATOM 744 C C . SER A 1 98 ? 22.376 1.737 -3.889 1.00 62.88 98 SER A C 1
ATOM 746 O O . SE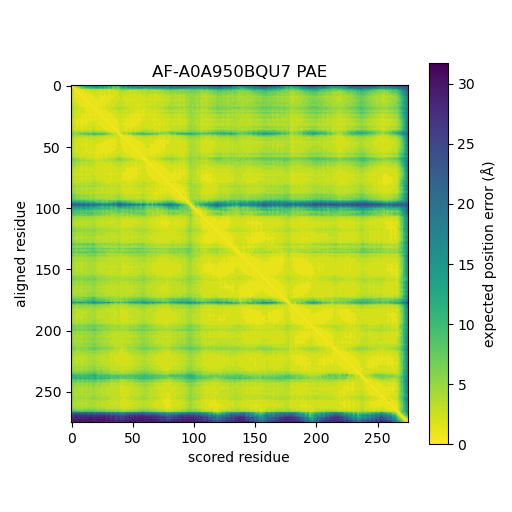R A 1 98 ? 21.924 1.555 -2.758 1.00 62.88 98 SER A O 1
ATOM 748 N N . ASP A 1 99 ? 22.723 2.942 -4.355 1.00 65.56 99 ASP A N 1
ATOM 749 C CA . ASP A 1 99 ? 22.579 4.225 -3.650 1.00 65.56 99 ASP A CA 1
ATOM 750 C C . ASP A 1 99 ? 21.403 5.055 -4.217 1.00 65.56 99 ASP A C 1
ATOM 752 O O . ASP A 1 99 ? 21.577 6.153 -4.744 1.00 65.56 99 ASP A O 1
ATOM 756 N N . PHE A 1 100 ? 20.168 4.543 -4.121 1.00 70.12 100 PHE A N 1
ATOM 757 C CA . PHE A 1 100 ? 18.944 5.280 -4.502 1.00 70.12 100 PHE A CA 1
ATOM 758 C C . PHE A 1 100 ? 18.052 5.591 -3.287 1.00 70.12 100 PHE A C 1
ATOM 760 O O . PHE A 1 100 ? 16.960 5.028 -3.156 1.00 70.12 100 PHE A O 1
ATOM 767 N N . PRO A 1 101 ? 18.474 6.495 -2.381 1.00 72.94 101 PRO A N 1
ATOM 768 C CA . PRO A 1 101 ? 17.789 6.730 -1.109 1.00 72.94 101 PRO A CA 1
ATOM 769 C C . PRO A 1 101 ? 16.352 7.244 -1.273 1.00 72.94 101 PRO A C 1
ATOM 771 O O . PRO A 1 101 ? 15.479 6.842 -0.507 1.00 72.94 101 PRO A O 1
ATOM 774 N N . LEU A 1 102 ? 16.078 8.077 -2.286 1.00 70.88 102 LEU A N 1
ATOM 775 C CA . LEU A 1 102 ? 14.734 8.618 -2.531 1.00 70.88 102 LEU A CA 1
ATOM 776 C C . LEU A 1 102 ? 13.752 7.545 -3.016 1.00 70.88 102 LEU A C 1
ATOM 778 O O . LEU A 1 102 ? 12.707 7.361 -2.402 1.00 70.88 102 LEU A O 1
ATOM 782 N N . VAL A 1 103 ? 14.099 6.786 -4.062 1.00 75.31 103 VAL A N 1
ATOM 783 C CA . VAL A 1 103 ? 13.218 5.725 -4.594 1.00 75.31 103 VAL A CA 1
ATOM 784 C C . VAL A 1 103 ? 13.009 4.626 -3.555 1.00 75.31 103 VAL A C 1
ATOM 786 O O . VAL A 1 103 ? 11.898 4.125 -3.390 1.00 75.31 103 VAL A O 1
ATOM 789 N N . ARG A 1 104 ? 14.058 4.304 -2.789 1.00 78.69 104 ARG A N 1
ATOM 790 C CA . ARG A 1 104 ? 13.963 3.383 -1.659 1.00 78.69 104 ARG A CA 1
ATOM 791 C C . ARG A 1 104 ? 12.960 3.881 -0.621 1.00 78.69 104 ARG A C 1
ATOM 793 O O . ARG A 1 104 ? 12.098 3.108 -0.214 1.00 78.69 104 ARG A O 1
ATOM 800 N N . ALA A 1 105 ? 13.049 5.150 -0.220 1.00 76.75 105 ALA A N 1
ATOM 801 C CA . ALA A 1 105 ? 12.140 5.735 0.761 1.00 76.75 105 ALA A CA 1
ATOM 802 C C . ALA A 1 105 ? 10.691 5.819 0.264 1.00 76.75 105 ALA A C 1
ATOM 804 O O . ALA A 1 105 ? 9.767 5.574 1.034 1.00 76.75 105 ALA A O 1
ATOM 805 N N . GLU A 1 106 ? 10.480 6.138 -1.012 1.00 80.88 106 GLU A N 1
ATOM 806 C CA . GLU A 1 106 ? 9.138 6.241 -1.585 1.00 80.88 106 GLU A CA 1
ATOM 807 C C . GLU A 1 106 ? 8.481 4.872 -1.803 1.00 80.88 106 GLU A C 1
ATOM 809 O O . GLU A 1 106 ? 7.313 4.708 -1.458 1.00 80.88 106 GLU A O 1
ATOM 814 N N . VAL A 1 107 ? 9.212 3.892 -2.343 1.00 84.81 107 VAL A N 1
ATOM 815 C CA . VAL A 1 107 ? 8.626 2.647 -2.872 1.00 84.81 107 VAL A CA 1
ATOM 816 C C . VAL A 1 107 ? 8.951 1.427 -2.010 1.00 84.81 107 VAL A C 1
ATOM 818 O O . VAL A 1 107 ? 8.057 0.659 -1.666 1.00 84.81 107 VAL A O 1
ATOM 821 N N . LEU A 1 108 ? 10.216 1.233 -1.632 1.00 89.88 108 LEU A N 1
ATOM 822 C CA . LEU A 1 108 ? 10.644 -0.008 -0.977 1.00 89.88 108 LEU A CA 1
ATOM 823 C C . LEU A 1 108 ? 10.328 -0.029 0.526 1.00 89.88 108 LEU A C 1
ATOM 825 O O . LEU A 1 108 ? 9.847 -1.038 1.038 1.00 89.88 108 LEU A O 1
ATOM 829 N N . LEU A 1 109 ? 10.576 1.072 1.242 1.00 92.50 109 LEU A N 1
ATOM 830 C CA . LEU A 1 109 ? 10.317 1.154 2.684 1.00 92.50 109 LEU A CA 1
ATOM 831 C C . LEU A 1 109 ? 8.845 0.893 3.074 1.00 92.50 109 LEU A C 1
ATOM 833 O O . LEU A 1 109 ? 8.656 0.098 3.993 1.00 92.50 109 LEU A O 1
ATOM 837 N N . PRO A 1 110 ? 7.801 1.444 2.407 1.00 94.31 110 PRO A N 1
ATOM 838 C CA . PRO A 1 110 ? 6.408 1.064 2.707 1.00 94.31 110 PRO A CA 1
ATOM 839 C C . PRO A 1 110 ? 6.145 -0.425 2.548 1.00 94.31 110 PRO A C 1
ATOM 841 O O . PRO A 1 110 ? 5.462 -1.016 3.377 1.00 94.31 110 PRO A O 1
ATOM 844 N N . ALA A 1 111 ? 6.678 -1.031 1.489 1.00 95.12 111 ALA A N 1
ATOM 845 C CA . ALA A 1 111 ? 6.459 -2.441 1.208 1.00 95.12 111 ALA A CA 1
ATOM 846 C C . ALA A 1 111 ? 7.111 -3.331 2.275 1.00 95.12 111 ALA A C 1
ATOM 848 O O . ALA A 1 111 ? 6.499 -4.285 2.754 1.00 95.12 111 ALA A O 1
ATOM 849 N N . LEU A 1 112 ? 8.329 -2.979 2.703 1.00 95.44 112 LEU A N 1
ATOM 850 C CA . LEU A 1 112 ? 9.000 -3.638 3.822 1.00 95.44 112 LEU A CA 1
ATOM 851 C C . LEU A 1 112 ? 8.239 -3.433 5.135 1.00 95.44 112 LEU A C 1
ATOM 853 O O . LEU A 1 112 ? 8.053 -4.395 5.872 1.00 95.44 112 LEU A O 1
ATOM 857 N N . ALA A 1 113 ? 7.754 -2.220 5.409 1.00 97.44 113 ALA A N 1
ATOM 858 C CA . ALA A 1 113 ? 6.972 -1.927 6.605 1.00 97.44 113 ALA A CA 1
ATOM 859 C C . ALA A 1 113 ? 5.660 -2.727 6.641 1.00 97.44 113 ALA A C 1
ATOM 861 O O . ALA A 1 113 ? 5.340 -3.324 7.666 1.00 97.44 113 ALA A O 1
ATOM 862 N N . LEU A 1 114 ? 4.951 -2.820 5.511 1.00 97.19 114 LEU A N 1
ATOM 863 C CA . LEU A 1 114 ? 3.757 -3.655 5.373 1.00 97.19 114 LEU A CA 1
ATOM 864 C C . LEU A 1 114 ? 4.075 -5.132 5.640 1.00 97.19 114 LEU A C 1
ATOM 866 O O . LEU A 1 114 ? 3.363 -5.778 6.406 1.00 97.19 114 LEU A O 1
ATOM 870 N N . ARG A 1 115 ? 5.169 -5.653 5.068 1.00 95.81 115 ARG A N 1
ATOM 871 C CA . ARG A 1 115 ? 5.619 -7.034 5.299 1.00 95.81 115 ARG A CA 1
ATOM 872 C C . ARG A 1 115 ? 5.941 -7.296 6.774 1.00 95.81 115 ARG A C 1
ATOM 874 O O . ARG A 1 115 ? 5.524 -8.324 7.301 1.00 95.81 115 ARG A O 1
ATOM 881 N N . SER A 1 116 ? 6.646 -6.385 7.448 1.00 97.06 116 SER A N 1
ATOM 882 C CA . SER A 1 116 ? 6.920 -6.488 8.892 1.00 97.06 116 SER A CA 1
ATOM 883 C C . SER A 1 116 ? 5.624 -6.483 9.705 1.00 97.06 116 SER A C 1
ATOM 885 O O . SER A 1 116 ? 5.447 -7.275 10.632 1.00 97.06 116 SER A O 1
ATOM 887 N N . ALA A 1 117 ? 4.667 -5.639 9.318 1.00 97.06 117 ALA A N 1
ATOM 888 C CA . ALA A 1 117 ? 3.388 -5.531 10.000 1.00 97.06 117 ALA A CA 1
ATOM 889 C C . ALA A 1 117 ? 2.548 -6.822 9.921 1.00 97.06 117 ALA A C 1
ATOM 891 O O . ALA A 1 117 ? 1.824 -7.115 10.868 1.00 97.06 117 ALA A O 1
ATOM 892 N N . TRP A 1 118 ? 2.702 -7.659 8.883 1.00 95.94 118 TRP A N 1
ATOM 893 C CA . TRP A 1 118 ? 2.065 -8.992 8.829 1.00 95.94 118 TRP A CA 1
ATOM 894 C C . TRP A 1 118 ? 2.470 -9.906 9.981 1.00 95.94 118 TRP A C 1
ATOM 896 O O . TRP A 1 118 ? 1.715 -10.793 10.362 1.00 95.94 118 TRP A O 1
ATOM 906 N N . ARG A 1 119 ? 3.666 -9.693 10.533 1.00 95.69 119 ARG A N 1
ATOM 907 C CA . ARG A 1 119 ? 4.219 -10.461 11.652 1.00 95.69 119 ARG A CA 1
ATOM 908 C C . ARG A 1 119 ? 4.005 -9.765 12.996 1.00 95.69 119 ARG A C 1
ATOM 910 O O . ARG A 1 119 ? 4.614 -10.154 13.985 1.00 95.69 119 ARG A O 1
ATOM 917 N N . ARG A 1 120 ? 3.144 -8.737 13.040 1.00 96.44 120 ARG A N 1
ATOM 918 C CA . ARG A 1 120 ? 2.905 -7.864 14.207 1.00 96.44 120 ARG A CA 1
ATOM 919 C C . ARG A 1 120 ? 4.144 -7.085 14.660 1.00 96.44 120 ARG A C 1
ATOM 921 O O . ARG A 1 120 ? 4.175 -6.555 15.768 1.00 96.44 120 ARG A O 1
ATOM 928 N N . GLU A 1 121 ? 5.152 -6.943 13.800 1.00 97.81 121 GLU A N 1
ATOM 929 C CA . GLU A 1 121 ? 6.364 -6.165 14.079 1.00 97.81 121 GLU A CA 1
ATOM 930 C C . GLU A 1 121 ? 6.114 -4.663 13.823 1.00 97.81 121 GLU A C 1
ATOM 932 O O . GLU A 1 121 ? 6.790 -4.017 13.021 1.00 97.81 121 GLU A O 1
ATOM 937 N N . PHE A 1 122 ? 5.100 -4.086 14.477 1.00 97.94 122 PHE A N 1
ATOM 938 C CA . PHE A 1 122 ? 4.640 -2.720 14.196 1.00 97.94 122 PHE A CA 1
ATOM 939 C C . PHE A 1 122 ? 5.669 -1.644 14.553 1.00 97.94 122 PHE A C 1
ATOM 941 O O . PHE A 1 122 ? 5.806 -0.671 13.816 1.00 97.94 122 PHE A O 1
ATOM 948 N N . ALA A 1 123 ? 6.449 -1.842 15.621 1.00 97.75 123 ALA A N 1
ATOM 949 C CA . ALA A 1 123 ? 7.553 -0.942 15.961 1.00 97.75 123 ALA A CA 1
ATOM 950 C C . ALA A 1 123 ? 8.597 -0.902 14.833 1.00 97.75 123 ALA A C 1
ATOM 952 O O . ALA A 1 123 ? 9.025 0.169 14.414 1.00 97.75 123 ALA A O 1
ATOM 953 N N . ARG A 1 124 ? 8.923 -2.067 14.255 1.00 97.88 124 ARG A N 1
ATOM 954 C CA . ARG A 1 124 ? 9.836 -2.162 13.114 1.00 97.88 124 ARG A CA 1
ATOM 955 C C . ARG A 1 124 ? 9.255 -1.510 11.861 1.00 97.88 124 ARG A C 1
ATOM 957 O O . ARG A 1 124 ? 9.971 -0.819 11.139 1.00 97.88 124 ARG A O 1
ATOM 964 N N . ALA A 1 125 ? 7.967 -1.724 11.594 1.00 97.75 125 ALA A N 1
ATOM 965 C CA . ALA A 1 125 ? 7.265 -1.078 10.488 1.00 97.75 125 ALA A CA 1
ATOM 966 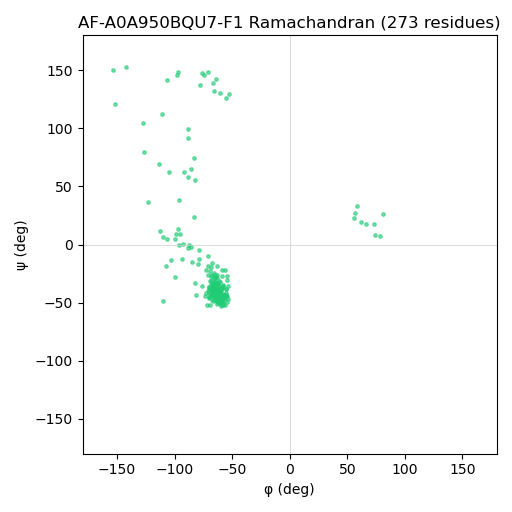C C . ALA A 1 125 ? 7.273 0.456 10.629 1.00 97.75 125 ALA A C 1
ATOM 968 O O . ALA A 1 125 ? 7.526 1.159 9.653 1.00 97.75 125 ALA A O 1
ATOM 969 N N . TYR A 1 126 ? 7.074 0.969 11.846 1.00 98.06 126 TYR A N 1
ATOM 970 C CA . TYR A 1 126 ? 7.195 2.390 12.160 1.00 98.06 126 TYR A CA 1
ATOM 971 C C . TYR A 1 126 ? 8.622 2.909 11.935 1.00 98.06 126 TYR A C 1
ATOM 973 O O . TYR A 1 126 ? 8.796 3.881 11.206 1.00 98.06 126 TYR A O 1
ATOM 981 N N . GLU A 1 127 ? 9.646 2.248 12.484 1.00 97.56 127 GLU A N 1
ATOM 982 C CA . GLU A 1 127 ? 11.055 2.645 12.325 1.00 97.56 127 GLU A CA 1
ATOM 983 C C . GLU A 1 127 ? 11.477 2.764 10.858 1.00 97.56 127 GLU A C 1
ATOM 985 O O . GLU A 1 127 ? 12.227 3.668 10.497 1.00 97.56 127 GLU A O 1
ATOM 990 N N . LEU A 1 128 ? 10.985 1.864 9.999 1.00 96.19 128 LEU A N 1
ATOM 991 C CA . LEU A 1 128 ? 11.256 1.906 8.562 1.00 96.19 128 LEU A CA 1
ATOM 992 C C . LEU A 1 128 ? 10.703 3.170 7.892 1.00 96.19 128 LEU A C 1
ATOM 994 O O . LEU A 1 128 ? 11.247 3.598 6.876 1.00 96.19 128 LEU A O 1
ATOM 998 N N . LEU A 1 129 ? 9.623 3.750 8.424 1.00 96.38 129 LEU A N 1
ATOM 999 C CA . LEU A 1 129 ? 8.925 4.886 7.820 1.00 96.38 129 LEU A CA 1
ATOM 1000 C C . LEU A 1 129 ? 9.136 6.210 8.553 1.00 96.38 129 LEU A C 1
ATOM 1002 O O . LEU A 1 1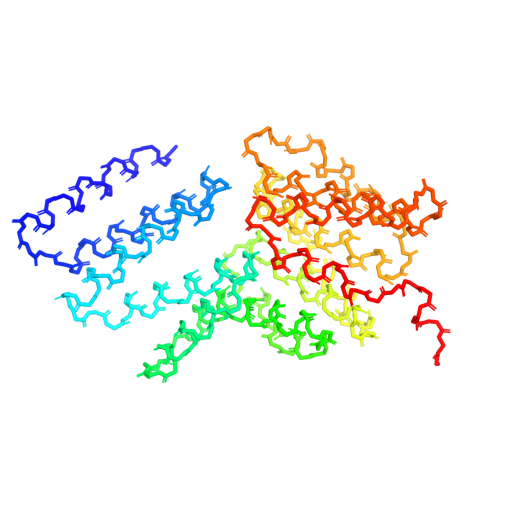29 ? 8.897 7.267 7.961 1.00 96.38 129 LEU A O 1
ATOM 1006 N N . ALA A 1 130 ? 9.577 6.185 9.807 1.00 94.31 130 ALA A N 1
ATOM 1007 C CA . ALA A 1 130 ? 9.798 7.377 10.609 1.00 94.31 130 ALA A CA 1
ATOM 1008 C C . ALA A 1 130 ? 10.698 8.385 9.865 1.00 94.31 130 ALA A C 1
ATOM 1010 O O . ALA A 1 130 ? 11.745 8.041 9.316 1.00 94.31 130 ALA A O 1
ATOM 1011 N N . GLY A 1 131 ? 10.255 9.645 9.787 1.00 90.88 131 GLY A N 1
ATOM 1012 C CA . GLY A 1 131 ? 10.982 10.720 9.097 1.00 90.88 131 GLY A CA 1
ATOM 1013 C C . GLY A 1 131 ? 10.954 10.671 7.560 1.00 90.88 131 GLY A C 1
ATOM 1014 O O . GLY A 1 131 ? 11.663 11.440 6.910 1.00 90.88 131 GLY A O 1
ATOM 1015 N N . THR A 1 132 ? 10.157 9.791 6.940 1.00 93.75 132 THR A N 1
ATOM 1016 C CA . THR A 1 132 ? 10.048 9.717 5.466 1.00 93.75 132 THR A CA 1
ATOM 1017 C C . THR A 1 132 ? 8.892 10.537 4.882 1.00 93.75 132 THR A C 1
ATOM 1019 O O . THR A 1 132 ? 8.861 10.754 3.667 1.00 93.75 132 THR A O 1
ATOM 1022 N N . ALA A 1 133 ? 7.963 11.020 5.716 1.00 92.81 133 ALA A N 1
ATOM 1023 C CA . ALA A 1 133 ? 6.824 11.845 5.298 1.00 92.81 133 ALA A CA 1
ATOM 1024 C C . ALA A 1 133 ? 7.251 13.186 4.683 1.00 92.81 133 ALA A C 1
ATOM 1026 O O . ALA A 1 133 ? 6.789 13.549 3.606 1.00 92.81 133 ALA A O 1
ATOM 1027 N N . GLU A 1 134 ? 8.208 13.874 5.305 1.00 89.75 134 GLU A N 1
ATOM 1028 C CA . GLU A 1 134 ? 8.723 15.175 4.847 1.00 89.75 134 GLU A CA 1
ATOM 1029 C C . GLU A 1 134 ? 9.492 15.088 3.520 1.00 89.75 134 GLU A C 1
ATOM 1031 O O . GLU A 1 134 ? 9.725 16.092 2.854 1.00 89.75 134 GLU A O 1
ATOM 1036 N N . ARG A 1 135 ? 9.884 13.875 3.115 1.00 88.31 135 ARG A N 1
ATOM 1037 C CA . ARG A 1 135 ? 10.619 13.622 1.867 1.00 88.31 135 ARG A CA 1
ATOM 1038 C C . ARG A 1 135 ? 9.697 13.402 0.668 1.00 88.31 135 ARG A C 1
ATOM 1040 O O . ARG A 1 135 ? 10.189 13.167 -0.433 1.00 88.31 135 ARG A O 1
ATOM 1047 N N . GLN A 1 136 ? 8.381 13.406 0.877 1.00 89.75 136 GLN A N 1
ATOM 1048 C CA . GLN A 1 136 ? 7.414 13.151 -0.183 1.00 89.75 136 GLN A CA 1
ATOM 1049 C C . GLN A 1 136 ? 7.230 14.385 -1.069 1.00 89.75 136 GLN A C 1
ATOM 1051 O O . GLN A 1 136 ? 7.096 15.507 -0.598 1.00 89.75 136 GLN A O 1
ATOM 1056 N N . THR A 1 137 ? 7.183 14.157 -2.378 1.00 88.19 137 THR A N 1
ATOM 1057 C CA . THR A 1 137 ? 7.155 15.216 -3.402 1.00 88.19 137 THR A CA 1
ATOM 1058 C C . THR A 1 137 ? 5.788 15.873 -3.608 1.00 88.19 137 THR A C 1
ATOM 1060 O O . THR A 1 137 ? 5.696 16.892 -4.284 1.00 88.19 137 THR A O 1
ATOM 1063 N N . THR A 1 138 ? 4.715 15.292 -3.064 1.00 90.38 138 THR A N 1
ATOM 1064 C CA . THR A 1 138 ? 3.339 15.796 -3.210 1.00 90.38 138 THR A CA 1
ATOM 1065 C C . THR A 1 138 ? 2.566 15.603 -1.911 1.00 90.38 138 THR A C 1
ATOM 1067 O O . THR A 1 138 ? 2.833 14.648 -1.176 1.00 90.38 138 THR A O 1
ATOM 1070 N N . GLU A 1 139 ? 1.564 16.449 -1.671 1.00 92.94 139 GLU A N 1
ATOM 1071 C CA . GLU A 1 139 ? 0.707 16.362 -0.481 1.00 92.94 139 GLU A CA 1
ATOM 1072 C C . GLU A 1 139 ? -0.019 15.014 -0.379 1.00 92.94 139 GLU A C 1
ATOM 1074 O O . GLU A 1 139 ? -0.090 14.431 0.695 1.00 92.94 139 GLU A O 1
ATOM 1079 N N . GLU A 1 140 ? -0.452 14.418 -1.495 1.00 92.19 140 GLU A N 1
ATOM 1080 C CA . GLU A 1 140 ? -1.088 13.093 -1.466 1.00 92.19 140 GLU A CA 1
ATOM 1081 C C . GLU A 1 140 ? -0.133 11.985 -1.014 1.00 92.19 140 GLU A C 1
ATOM 1083 O O . GLU A 1 140 ? -0.527 11.045 -0.319 1.00 92.19 140 GLU A O 1
ATOM 1088 N N . ARG A 1 141 ? 1.131 12.063 -1.445 1.00 92.00 141 ARG A N 1
ATOM 1089 C CA . ARG A 1 141 ? 2.171 11.112 -1.038 1.00 92.00 141 ARG A CA 1
ATOM 1090 C C . ARG A 1 141 ? 2.535 11.312 0.427 1.00 92.00 141 ARG A C 1
ATOM 1092 O O . ARG A 1 141 ? 2.655 10.318 1.140 1.00 92.00 141 ARG A O 1
ATOM 1099 N N . ARG A 1 142 ? 2.644 12.565 0.881 1.00 95.31 142 ARG A N 1
ATOM 1100 C CA . ARG A 1 142 ? 2.840 12.906 2.296 1.00 95.31 142 ARG A CA 1
ATOM 1101 C C . ARG A 1 142 ? 1.691 12.374 3.145 1.00 95.31 142 ARG A C 1
ATOM 1103 O O . ARG A 1 142 ? 1.942 11.610 4.065 1.00 95.31 142 ARG A O 1
ATOM 1110 N N . ALA A 1 143 ? 0.446 12.652 2.764 1.00 96.50 143 ALA A N 1
ATOM 1111 C CA . ALA A 1 143 ? -0.751 12.146 3.425 1.00 96.50 143 ALA A CA 1
ATOM 1112 C C . ALA A 1 143 ? -0.753 10.618 3.548 1.00 96.50 143 ALA A C 1
ATOM 1114 O O . ALA A 1 143 ? -0.976 10.082 4.631 1.00 96.50 143 ALA A O 1
ATOM 1115 N N . SER A 1 144 ? -0.476 9.910 2.447 1.00 95.38 144 SER A N 1
ATOM 1116 C CA . SER A 1 144 ? -0.390 8.447 2.456 1.00 95.38 144 SER A CA 1
ATOM 1117 C C . SER A 1 144 ? 0.709 7.958 3.392 1.00 95.38 144 SER A C 1
ATOM 1119 O O . SER A 1 144 ? 0.472 7.047 4.181 1.00 95.38 144 SER A O 1
ATOM 1121 N N . ARG A 1 145 ? 1.895 8.575 3.340 1.00 96.75 145 ARG A N 1
ATOM 1122 C CA . ARG A 1 145 ? 3.018 8.185 4.190 1.00 96.75 145 ARG A CA 1
ATOM 1123 C C . ARG A 1 145 ? 2.721 8.412 5.667 1.00 96.75 145 ARG A C 1
ATOM 1125 O O . ARG A 1 145 ? 2.947 7.523 6.480 1.00 96.75 145 ARG A O 1
ATOM 1132 N N . SER A 1 146 ? 2.215 9.585 6.015 1.00 98.06 146 SER A N 1
ATOM 1133 C CA . SER A 1 146 ? 1.911 9.950 7.396 1.00 98.06 146 SER A CA 1
ATOM 1134 C C . SER A 1 146 ? 0.770 9.103 7.960 1.00 98.06 146 SER A C 1
ATOM 1136 O O . SER A 1 146 ? 0.817 8.720 9.126 1.00 98.06 146 SER A O 1
ATOM 1138 N N . ALA A 1 147 ? -0.195 8.699 7.128 1.00 98.31 147 ALA A N 1
ATOM 1139 C CA . ALA A 1 147 ? -1.232 7.747 7.519 1.00 98.31 147 ALA A CA 1
ATOM 1140 C C . ALA A 1 147 ? -0.670 6.344 7.827 1.00 98.31 147 ALA A C 1
ATOM 1142 O O . ALA A 1 147 ? -1.096 5.720 8.798 1.00 98.31 147 ALA A O 1
ATOM 1143 N N . GLU A 1 148 ? 0.301 5.851 7.048 1.00 98.12 148 GLU A N 1
ATOM 1144 C CA . GLU A 1 148 ? 1.007 4.592 7.344 1.00 98.12 148 GLU A CA 1
ATOM 1145 C C . GLU A 1 148 ? 1.819 4.686 8.641 1.00 98.12 148 GLU A C 1
ATOM 1147 O O . GLU A 1 148 ? 1.737 3.793 9.484 1.00 98.12 148 GLU A O 1
ATOM 1152 N N . ILE A 1 149 ? 2.567 5.781 8.829 1.00 98.44 149 ILE A N 1
ATOM 1153 C CA . ILE A 1 149 ? 3.332 6.033 10.059 1.00 98.44 149 ILE A CA 1
ATOM 1154 C C . ILE A 1 149 ? 2.391 6.050 11.266 1.00 98.44 149 ILE A C 1
ATOM 1156 O O . ILE A 1 149 ? 2.678 5.391 12.261 1.00 98.44 149 ILE A O 1
ATOM 1160 N N . ALA A 1 150 ? 1.258 6.752 11.171 1.00 98.44 150 ALA A N 1
ATOM 1161 C CA . ALA A 1 150 ? 0.261 6.810 12.233 1.00 98.44 150 ALA A CA 1
ATOM 1162 C C . ALA A 1 150 ? -0.282 5.419 12.574 1.00 98.44 150 ALA A C 1
ATOM 1164 O O . ALA A 1 150 ? -0.310 5.039 13.743 1.00 98.44 150 ALA A O 1
ATOM 1165 N N . LEU A 1 151 ? -0.661 4.641 11.555 1.00 98.31 151 LEU A N 1
ATOM 1166 C CA . LEU A 1 151 ? -1.160 3.280 11.723 1.00 98.31 151 LEU A CA 1
ATOM 1167 C C . LEU A 1 151 ? -0.162 2.394 12.476 1.00 98.31 151 LEU A C 1
ATOM 1169 O O . LEU A 1 151 ? -0.529 1.772 13.472 1.00 98.31 151 LEU A O 1
ATOM 1173 N N . TYR A 1 152 ? 1.094 2.352 12.028 1.00 98.50 152 TYR A N 1
ATOM 1174 C CA . TYR A 1 152 ? 2.110 1.510 12.659 1.00 98.50 152 TYR A CA 1
ATOM 1175 C C . TYR A 1 152 ? 2.509 2.017 14.047 1.00 98.50 152 TYR A C 1
ATOM 1177 O O . TYR A 1 152 ? 2.683 1.205 14.951 1.00 98.50 152 TYR A O 1
ATOM 1185 N N . ALA A 1 153 ? 2.579 3.335 14.253 1.00 98.06 153 ALA A N 1
ATOM 1186 C CA . ALA A 1 153 ? 2.852 3.921 15.562 1.00 98.06 153 ALA A CA 1
ATOM 1187 C C . ALA A 1 153 ? 1.764 3.552 16.582 1.00 98.06 153 ALA A C 1
ATOM 1189 O O . ALA A 1 153 ? 2.081 3.044 17.656 1.00 98.06 153 ALA A O 1
ATOM 1190 N N . PHE A 1 154 ? 0.478 3.719 16.248 1.00 97.88 154 PHE A N 1
ATOM 1191 C CA . PHE A 1 154 ? -0.601 3.328 17.161 1.00 97.88 154 PHE A CA 1
ATOM 1192 C C . PHE A 1 154 ? -0.645 1.821 17.399 1.00 97.88 154 PHE A C 1
ATOM 1194 O O . PHE A 1 154 ? -0.813 1.401 18.540 1.00 97.88 154 PHE A O 1
ATOM 1201 N N . ALA A 1 155 ? -0.433 1.006 16.361 1.00 97.38 155 ALA A N 1
ATOM 1202 C CA . ALA A 1 155 ? -0.358 -0.446 16.514 1.00 97.38 155 ALA A CA 1
ATOM 1203 C C . ALA A 1 155 ? 0.826 -0.893 17.399 1.00 97.38 155 ALA A C 1
ATOM 1205 O O . ALA A 1 155 ? 0.755 -1.938 18.040 1.00 97.38 155 ALA A O 1
ATOM 1206 N N . ALA A 1 156 ? 1.894 -0.091 17.470 1.00 97.12 156 ALA A N 1
ATOM 1207 C CA . ALA A 1 156 ? 3.038 -0.293 18.357 1.00 97.12 156 ALA A CA 1
ATOM 1208 C C . ALA A 1 156 ? 2.873 0.339 19.758 1.00 97.12 156 ALA A C 1
ATOM 1210 O O . ALA A 1 156 ? 3.789 0.244 20.573 1.00 97.12 156 ALA A O 1
ATOM 1211 N N . GLY A 1 157 ? 1.749 1.008 20.049 1.00 96.25 157 GLY A N 1
ATOM 1212 C CA . GLY A 1 157 ? 1.520 1.725 21.313 1.00 96.25 157 GLY A CA 1
ATOM 1213 C C . GLY A 1 157 ? 2.200 3.102 21.419 1.00 96.25 157 GLY A C 1
ATOM 1214 O O . GLY A 1 157 ? 2.158 3.735 22.474 1.00 96.25 157 GLY A O 1
ATOM 1215 N N . MET A 1 158 ? 2.798 3.602 20.335 1.00 97.06 158 MET A N 1
ATOM 1216 C CA . MET A 1 158 ? 3.497 4.893 20.250 1.00 97.06 158 MET A CA 1
ATOM 1217 C C . MET A 1 158 ? 2.497 6.038 20.010 1.00 97.06 158 MET A C 1
ATOM 1219 O O . MET A 1 158 ? 2.318 6.546 18.901 1.00 97.06 158 MET A O 1
ATOM 1223 N N . ASN A 1 159 ? 1.758 6.404 21.061 1.00 95.44 159 ASN A N 1
ATOM 1224 C CA . ASN A 1 159 ? 0.610 7.313 20.966 1.00 95.44 159 ASN A CA 1
ATOM 1225 C C . ASN A 1 159 ? 0.962 8.755 20.563 1.00 95.44 159 ASN A C 1
ATOM 1227 O O . ASN A 1 159 ? 0.153 9.415 19.900 1.00 95.44 159 ASN A O 1
ATOM 1231 N N . ILE A 1 160 ? 2.124 9.261 20.984 1.00 97.06 160 ILE A N 1
ATOM 1232 C CA . ILE A 1 160 ? 2.553 10.640 20.711 1.00 97.06 160 ILE A CA 1
ATOM 1233 C C . ILE A 1 160 ? 2.918 10.761 19.230 1.00 97.06 160 ILE A C 1
ATOM 1235 O O . ILE A 1 160 ? 2.360 11.593 18.513 1.00 97.06 160 ILE A O 1
ATOM 1239 N N . GLU A 1 161 ? 3.776 9.860 18.766 1.00 97.75 161 GLU A N 1
ATOM 1240 C CA . GLU A 1 161 ? 4.256 9.739 17.394 1.00 97.75 161 GLU A CA 1
ATOM 1241 C C . GLU A 1 161 ? 3.092 9.503 16.433 1.00 97.75 161 GLU A C 1
ATOM 1243 O O . GLU A 1 161 ? 2.956 10.201 15.427 1.00 97.75 161 GLU A O 1
ATOM 1248 N N . GLY A 1 162 ? 2.194 8.577 16.782 1.00 97.38 162 GLY A N 1
ATOM 1249 C CA . GLY A 1 162 ? 1.006 8.306 15.984 1.00 97.38 162 GLY A CA 1
ATOM 1250 C C . GLY A 1 162 ? 0.086 9.520 15.880 1.00 97.38 162 GLY A C 1
ATOM 1251 O O . GLY A 1 162 ? -0.449 9.796 14.808 1.00 97.38 162 GLY A O 1
ATOM 1252 N N . THR A 1 163 ? -0.085 10.289 16.963 1.00 98.12 163 THR A N 1
ATOM 1253 C CA . THR A 1 163 ? -0.932 11.495 16.946 1.00 98.12 163 THR A CA 1
ATOM 1254 C C . THR A 1 163 ? -0.330 12.583 16.064 1.00 98.12 163 THR A C 1
ATOM 1256 O O . THR A 1 163 ? -1.064 13.196 15.289 1.00 98.12 163 THR A O 1
ATOM 1259 N N . ALA A 1 164 ? 0.986 12.793 16.138 1.00 98.19 164 ALA A N 1
ATOM 1260 C CA . ALA A 1 164 ? 1.684 13.741 15.276 1.00 98.19 164 ALA A CA 1
ATOM 1261 C C . ALA A 1 164 ? 1.562 13.347 13.794 1.00 98.19 164 ALA A C 1
ATOM 1263 O O . ALA A 1 164 ? 1.187 14.174 12.964 1.00 98.19 164 ALA A O 1
ATOM 1264 N N . ALA A 1 165 ? 1.786 12.071 13.469 1.00 98.31 165 ALA A N 1
ATOM 1265 C CA . ALA A 1 165 ? 1.669 11.566 12.104 1.00 98.31 165 ALA A CA 1
ATOM 1266 C C . ALA A 1 165 ? 0.225 11.622 11.569 1.00 98.31 165 ALA A C 1
ATOM 1268 O O . ALA A 1 165 ? 0.007 11.973 10.412 1.00 98.31 165 ALA A O 1
ATOM 1269 N N . ALA A 1 166 ? -0.779 11.337 12.402 1.00 98.19 166 ALA A N 1
ATOM 1270 C CA . ALA A 1 166 ? -2.183 11.454 12.009 1.00 98.19 166 ALA A CA 1
ATOM 1271 C C . ALA A 1 166 ? -2.576 12.912 11.720 1.00 98.19 166 ALA A C 1
ATOM 1273 O O . ALA A 1 166 ? -3.280 13.176 10.745 1.00 98.19 166 ALA A O 1
ATOM 1274 N N . ALA A 1 167 ? -2.100 13.859 12.536 1.00 98.00 167 ALA A N 1
ATOM 1275 C CA . ALA A 1 167 ? -2.313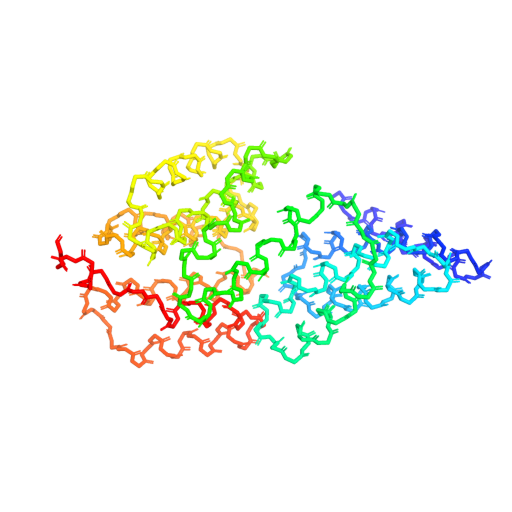 15.285 12.305 1.00 98.00 167 ALA A CA 1
ATOM 1276 C C . ALA A 1 167 ? -1.646 15.753 11.002 1.00 98.00 167 ALA A C 1
ATOM 1278 O O . ALA A 1 167 ? -2.283 16.443 10.208 1.00 98.00 167 ALA A O 1
ATOM 1279 N N . ASP A 1 168 ? -0.408 15.319 10.746 1.00 97.94 168 ASP A N 1
ATOM 1280 C CA . ASP A 1 168 ? 0.303 15.604 9.495 1.00 97.94 168 ASP A CA 1
ATOM 1281 C C . ASP A 1 168 ? -0.444 15.052 8.272 1.00 97.94 168 ASP A C 1
ATOM 1283 O O . ASP A 1 168 ? -0.633 15.752 7.277 1.00 97.94 168 ASP A O 1
ATOM 1287 N N . ALA A 1 169 ? -0.947 13.818 8.369 1.00 97.81 169 ALA A N 1
ATOM 1288 C CA . ALA A 1 169 ? -1.721 13.199 7.303 1.00 97.81 169 ALA A CA 1
ATOM 1289 C C . ALA A 1 169 ? -3.007 13.981 6.997 1.00 97.81 169 ALA A C 1
ATOM 1291 O O . ALA A 1 169 ? -3.318 14.210 5.831 1.00 97.81 169 ALA A O 1
ATOM 1292 N N . LEU A 1 170 ? -3.747 14.407 8.026 1.00 97.06 170 LEU A N 1
ATOM 1293 C CA . LEU A 1 170 ? -4.964 15.203 7.856 1.00 97.06 170 LEU A CA 1
ATOM 1294 C C . LEU A 1 170 ? -4.666 16.572 7.229 1.00 97.06 170 LEU A C 1
ATOM 1296 O O . LEU A 1 170 ? -5.340 16.943 6.272 1.00 97.06 170 LEU A O 1
ATOM 1300 N N . ALA A 1 171 ? -3.624 17.270 7.689 1.00 96.75 171 ALA A N 1
ATOM 1301 C CA . ALA A 1 171 ? -3.213 18.556 7.124 1.00 96.75 171 ALA A CA 1
ATOM 1302 C C . ALA A 1 171 ? -2.815 18.441 5.639 1.00 96.75 171 ALA A C 1
ATOM 1304 O O . ALA A 1 171 ? -3.207 19.267 4.812 1.00 96.75 171 ALA A O 1
ATOM 1305 N N . ALA A 1 172 ? -2.093 17.382 5.265 1.00 95.88 172 ALA A N 1
ATOM 1306 C CA . ALA A 1 172 ? -1.748 17.111 3.870 1.00 95.88 172 ALA A CA 1
ATOM 1307 C C . ALA A 1 172 ? -2.989 16.756 3.020 1.00 95.88 172 ALA A C 1
ATOM 1309 O O . ALA A 1 172 ? -3.103 17.138 1.852 1.00 95.88 172 ALA A O 1
ATOM 1310 N N . LEU A 1 173 ? -3.971 16.059 3.605 1.00 95.50 173 LEU A N 1
ATOM 1311 C CA . LEU A 1 173 ? -5.230 15.721 2.934 1.00 95.50 173 LEU A CA 1
ATOM 1312 C C . LEU A 1 173 ? -6.129 16.932 2.654 1.00 95.50 173 LEU A C 1
ATOM 1314 O O . LEU A 1 173 ? -6.900 16.868 1.695 1.00 95.50 173 LEU A O 1
ATOM 1318 N N . GLU A 1 174 ? -6.044 18.005 3.444 1.00 93.50 174 GLU A N 1
ATOM 1319 C CA . GLU A 1 174 ? -6.770 19.264 3.201 1.00 93.50 174 GLU A CA 1
ATOM 1320 C C . GLU A 1 174 ? -6.310 19.957 1.910 1.00 93.50 174 GLU A C 1
ATOM 1322 O O . GLU A 1 174 ? -7.116 20.564 1.207 1.00 93.50 174 GLU A O 1
ATOM 1327 N N . HIS A 1 175 ? -5.032 19.802 1.561 1.00 90.31 175 HIS A N 1
ATOM 1328 C CA . HIS A 1 175 ? -4.410 20.394 0.373 1.00 90.31 175 HIS A CA 1
ATOM 1329 C C . HIS A 1 175 ? -4.373 19.435 -0.829 1.00 90.31 175 HIS A C 1
ATOM 1331 O O . HIS A 1 175 ? -3.890 19.788 -1.905 1.00 90.31 175 HIS A O 1
ATOM 1337 N N . SER A 1 176 ? -4.884 18.215 -0.659 1.00 87.12 176 SER A N 1
ATOM 1338 C CA . SER A 1 176 ? -4.882 17.170 -1.680 1.00 87.12 176 SER A CA 1
ATOM 1339 C C . SER A 1 176 ? -6.220 17.098 -2.425 1.00 87.12 176 SER A C 1
ATOM 1341 O O . SER A 1 176 ? -7.280 17.248 -1.810 1.00 87.12 176 SER A O 1
ATOM 1343 N N . PRO A 1 177 ? -6.232 16.777 -3.733 1.00 82.56 177 PRO A N 1
ATOM 1344 C CA . PRO A 1 177 ? -7.469 16.466 -4.435 1.00 82.56 177 PRO A CA 1
ATOM 1345 C C . PRO A 1 177 ? -8.226 15.321 -3.741 1.00 82.56 177 PRO A C 1
ATOM 1347 O O . PRO A 1 177 ? -7.707 14.230 -3.513 1.00 82.56 177 PRO A O 1
ATOM 1350 N N . THR A 1 178 ? -9.495 15.553 -3.408 1.00 74.25 178 THR A N 1
ATOM 1351 C CA . THR A 1 178 ? -10.261 14.668 -2.511 1.00 74.25 178 THR A CA 1
ATOM 1352 C C . THR A 1 178 ? -10.589 13.290 -3.092 1.00 74.25 178 THR A C 1
ATOM 1354 O O . THR A 1 178 ? -10.892 12.373 -2.333 1.00 74.25 178 THR A O 1
ATOM 1357 N N . LYS A 1 179 ? -10.534 13.127 -4.420 1.00 85.00 179 LYS A N 1
ATOM 1358 C CA . LYS A 1 179 ? -10.994 11.919 -5.129 1.00 85.00 179 LYS A CA 1
ATOM 1359 C C . LYS A 1 179 ? -9.880 11.024 -5.671 1.00 85.00 179 LYS A C 1
ATOM 1361 O O . LYS A 1 179 ? -10.179 10.056 -6.368 1.00 85.00 179 LYS A O 1
ATOM 1366 N N . THR A 1 180 ? -8.610 11.313 -5.401 1.00 89.62 180 THR A N 1
ATOM 1367 C CA . THR A 1 180 ? -7.546 10.416 -5.870 1.00 89.62 180 THR A CA 1
ATOM 1368 C C . THR A 1 180 ? -7.494 9.149 -5.031 1.00 89.62 180 THR A C 1
ATOM 1370 O O . THR A 1 180 ? -7.724 9.157 -3.820 1.00 89.62 180 THR A O 1
ATOM 1373 N N . ARG A 1 181 ? -7.157 8.026 -5.674 1.00 91.00 181 ARG A N 1
ATOM 1374 C CA . ARG A 1 181 ? -7.053 6.715 -5.012 1.00 91.00 181 ARG A CA 1
ATOM 1375 C C . ARG A 1 181 ? -6.102 6.750 -3.818 1.00 91.00 181 ARG A C 1
ATOM 1377 O O . ARG A 1 181 ? -6.393 6.163 -2.779 1.00 91.00 181 ARG A O 1
ATOM 1384 N N . ARG A 1 182 ? -4.995 7.486 -3.949 1.00 91.62 182 ARG A N 1
ATOM 1385 C CA . ARG A 1 182 ? -3.999 7.676 -2.889 1.00 91.62 182 ARG A CA 1
ATOM 1386 C C . ARG A 1 182 ? -4.586 8.420 -1.686 1.00 91.62 182 ARG A C 1
ATOM 1388 O O . ARG A 1 182 ? -4.451 7.941 -0.563 1.00 91.62 182 ARG A O 1
ATOM 1395 N N . ALA A 1 183 ? -5.307 9.520 -1.913 1.00 93.81 183 ALA A N 1
ATOM 1396 C CA . ALA A 1 183 ? -5.961 10.274 -0.846 1.00 93.81 183 ALA A CA 1
ATOM 1397 C C . ALA A 1 183 ? -7.084 9.474 -0.155 1.00 93.81 183 ALA A C 1
ATOM 1399 O O . ALA A 1 183 ? -7.267 9.576 1.060 1.00 93.81 183 ALA A O 1
ATOM 1400 N N . LEU A 1 184 ? -7.828 8.652 -0.904 1.00 95.62 184 LEU A N 1
ATOM 1401 C CA . LEU A 1 184 ? -8.844 7.754 -0.341 1.00 95.62 184 LEU A CA 1
ATOM 1402 C C . LEU A 1 184 ? -8.214 6.635 0.496 1.00 95.62 184 LEU A C 1
ATOM 1404 O O . LEU A 1 184 ? -8.674 6.364 1.604 1.00 95.62 184 LEU A O 1
ATOM 1408 N N . ARG A 1 185 ? -7.124 6.025 0.016 1.00 95.75 185 ARG A N 1
ATOM 1409 C CA . ARG A 1 185 ? -6.368 5.023 0.779 1.00 95.75 185 ARG A CA 1
ATOM 1410 C C . ARG A 1 185 ? -5.809 5.606 2.074 1.00 95.75 185 ARG A C 1
ATOM 1412 O O . ARG A 1 185 ? -5.965 4.979 3.114 1.00 95.75 185 ARG A O 1
ATOM 1419 N N . ALA A 1 186 ? -5.227 6.804 2.035 1.00 97.25 186 ALA A N 1
ATOM 1420 C CA . ALA A 1 186 ? -4.720 7.480 3.230 1.00 97.25 186 ALA A CA 1
ATOM 1421 C C . ALA A 1 186 ? -5.821 7.669 4.291 1.00 97.25 186 ALA A C 1
ATOM 1423 O O . ALA A 1 186 ? -5.614 7.348 5.459 1.00 97.25 186 ALA A O 1
ATOM 1424 N N . ARG A 1 187 ? -7.029 8.087 3.884 1.00 97.69 187 ARG A N 1
ATOM 1425 C CA . ARG A 1 187 ? -8.193 8.181 4.787 1.00 97.69 187 ARG A CA 1
ATOM 1426 C C . ARG A 1 187 ? -8.606 6.830 5.370 1.00 97.69 187 ARG A C 1
ATOM 1428 O O . ARG A 1 187 ? -8.948 6.769 6.546 1.00 97.69 187 ARG A O 1
ATOM 1435 N N . LEU A 1 188 ? -8.564 5.753 4.582 1.00 98.00 188 LEU A N 1
ATOM 1436 C CA . LEU A 1 188 ? -8.842 4.400 5.081 1.00 98.00 188 LEU A CA 1
ATOM 1437 C C . LEU A 1 188 ? -7.797 3.949 6.109 1.00 98.00 188 LEU A C 1
ATOM 1439 O O . LEU A 1 188 ? -8.172 3.410 7.145 1.00 98.00 188 LEU A O 1
ATOM 1443 N N . LEU A 1 189 ? -6.511 4.213 5.864 1.00 98.25 189 LEU A N 1
ATOM 1444 C CA . LEU A 1 189 ? -5.440 3.925 6.824 1.00 98.25 189 LEU A CA 1
ATOM 1445 C C . LEU A 1 189 ? -5.608 4.729 8.120 1.00 98.25 189 LEU A C 1
ATOM 1447 O O . LEU A 1 189 ? -5.486 4.160 9.202 1.00 98.25 189 LEU A O 1
ATOM 1451 N N . LEU A 1 190 ? -5.979 6.010 8.027 1.00 98.19 190 LEU A N 1
ATOM 1452 C CA . LEU A 1 190 ? -6.319 6.823 9.198 1.00 98.19 190 LEU A CA 1
ATOM 1453 C C . LEU A 1 190 ? -7.559 6.302 9.931 1.00 98.19 190 LEU A C 1
ATOM 1455 O O . LEU A 1 190 ? -7.583 6.296 11.156 1.00 98.19 190 LEU A O 1
ATOM 1459 N N . ALA A 1 191 ? -8.580 5.825 9.215 1.00 98.06 191 ALA A N 1
ATOM 1460 C CA . ALA A 1 191 ? -9.746 5.229 9.854 1.00 98.06 191 ALA A CA 1
ATOM 1461 C C . ALA A 1 191 ? -9.347 3.992 10.671 1.00 98.06 191 ALA A C 1
ATOM 1463 O O . ALA A 1 191 ? -9.755 3.872 11.820 1.00 98.06 191 ALA A O 1
ATOM 1464 N N . ILE A 1 192 ? -8.500 3.119 10.115 1.00 97.75 192 ILE A N 1
ATOM 1465 C CA . ILE A 1 192 ? -7.952 1.955 10.826 1.00 97.75 192 ILE A CA 1
ATOM 1466 C C . ILE A 1 192 ? -7.142 2.401 12.053 1.00 97.75 192 ILE A C 1
ATOM 1468 O O . ILE A 1 192 ? -7.352 1.885 13.148 1.00 97.75 192 ILE A O 1
ATOM 1472 N N . ALA A 1 193 ? -6.257 3.385 11.889 1.00 97.56 193 ALA A N 1
ATOM 1473 C CA . ALA A 1 193 ? -5.461 3.961 12.968 1.00 97.56 193 ALA A CA 1
ATOM 1474 C C . ALA A 1 193 ? -6.337 4.481 14.125 1.00 97.56 193 ALA A C 1
ATOM 1476 O O . ALA A 1 193 ? -6.069 4.198 15.290 1.00 97.56 193 ALA A O 1
ATOM 1477 N N . GLU A 1 194 ? -7.426 5.187 13.820 1.00 96.62 194 GLU A N 1
ATOM 1478 C CA . GLU A 1 194 ? -8.366 5.685 14.827 1.00 96.62 194 GLU A CA 1
ATOM 1479 C C . GLU A 1 194 ? -9.165 4.554 15.503 1.00 96.62 194 GLU A C 1
ATOM 1481 O O . GLU A 1 194 ? -9.465 4.662 16.694 1.00 96.62 194 GLU A O 1
ATOM 1486 N N . LEU A 1 195 ? -9.460 3.447 14.806 1.00 95.62 195 LEU A N 1
ATOM 1487 C CA . LEU A 1 195 ? -10.069 2.257 15.424 1.00 95.62 195 LEU A CA 1
ATOM 1488 C C . LEU A 1 195 ? -9.145 1.614 16.459 1.00 95.62 195 LEU A C 1
ATOM 1490 O O . LEU A 1 195 ? -9.611 1.283 17.546 1.00 95.62 195 LEU A O 1
ATOM 1494 N N . ILE A 1 196 ? -7.846 1.494 16.166 1.00 95.50 196 ILE A N 1
ATOM 1495 C CA . ILE A 1 196 ? -6.849 0.949 17.110 1.00 95.50 196 ILE A CA 1
ATOM 1496 C C . ILE A 1 196 ? -6.826 1.763 18.410 1.00 95.50 196 ILE A C 1
ATOM 1498 O O . ILE A 1 196 ? -6.695 1.212 19.498 1.00 95.50 196 ILE A O 1
ATOM 1502 N N . ARG A 1 197 ? -7.030 3.080 18.315 1.00 93.00 197 ARG A N 1
ATOM 1503 C CA . ARG A 1 197 ? -7.102 3.988 19.471 1.00 93.00 197 ARG A CA 1
ATOM 1504 C C . ARG A 1 197 ? -8.440 3.973 20.213 1.00 93.00 197 ARG A C 1
ATOM 1506 O O . ARG A 1 197 ? -8.597 4.728 21.171 1.00 93.00 197 ARG A O 1
ATOM 1513 N N . GLY A 1 198 ? -9.439 3.238 19.727 1.00 92.81 198 GLY A N 1
ATOM 1514 C CA . GLY A 1 198 ? -10.805 3.283 20.256 1.00 92.81 198 GLY A CA 1
ATOM 1515 C C . GLY A 1 198 ? -11.589 4.555 19.897 1.00 92.81 198 GLY A C 1
ATOM 1516 O O . GLY A 1 198 ? -12.606 4.858 20.519 1.00 92.81 198 GLY A O 1
ATOM 1517 N N . ARG A 1 199 ? -11.158 5.330 18.892 1.00 93.94 199 ARG A N 1
ATOM 1518 C CA . ARG A 1 199 ? -11.827 6.568 18.447 1.00 93.94 199 ARG A CA 1
ATOM 1519 C C . ARG A 1 199 ? -12.832 6.300 17.325 1.00 93.94 199 ARG A C 1
ATOM 1521 O O . ARG A 1 199 ? -12.751 6.843 16.221 1.00 93.94 199 ARG A O 1
ATOM 1528 N N . SER A 1 200 ? -13.851 5.508 17.644 1.00 93.25 200 SER A N 1
ATOM 1529 C CA . SER A 1 200 ? -14.885 5.034 16.713 1.00 93.25 200 SER A CA 1
ATOM 1530 C C . SER A 1 200 ? -15.590 6.152 15.926 1.00 93.25 200 SER A C 1
ATOM 1532 O O . SER A 1 200 ? -15.887 5.983 14.744 1.00 93.25 200 SER A O 1
ATOM 1534 N N . ASN A 1 201 ? -15.813 7.324 16.533 1.00 94.69 201 ASN A N 1
ATOM 1535 C CA . ASN A 1 201 ? -16.458 8.462 15.860 1.00 94.69 201 ASN A CA 1
ATOM 1536 C C . ASN A 1 201 ? -15.574 9.097 14.773 1.00 94.69 201 ASN A C 1
ATOM 1538 O O . ASN A 1 201 ? -16.080 9.503 13.724 1.00 94.69 201 ASN A O 1
ATOM 1542 N N . ALA A 1 202 ? -14.261 9.187 15.009 1.00 95.25 202 ALA A N 1
ATOM 1543 C CA . ALA A 1 202 ? -13.314 9.713 14.027 1.00 95.25 202 ALA A CA 1
ATOM 1544 C C . ALA A 1 202 ? -13.178 8.742 12.846 1.00 95.25 202 ALA A C 1
ATOM 1546 O O . ALA A 1 202 ? -13.312 9.152 11.691 1.00 95.25 202 ALA A O 1
ATOM 1547 N N . ALA A 1 203 ? -13.042 7.445 13.142 1.00 96.19 203 ALA A N 1
ATOM 1548 C CA . ALA A 1 203 ? -13.025 6.392 12.133 1.00 96.19 203 ALA A CA 1
ATOM 1549 C C . ALA A 1 203 ? -14.303 6.388 11.274 1.00 96.19 203 ALA A C 1
ATOM 1551 O O . ALA A 1 203 ? -14.226 6.332 10.047 1.00 96.19 203 ALA A O 1
ATOM 1552 N N . HIS A 1 204 ? -15.483 6.520 11.893 1.00 96.56 204 HIS A N 1
ATOM 1553 C CA . HIS A 1 204 ? -16.759 6.569 11.174 1.00 96.56 204 HIS A CA 1
ATOM 1554 C C . HIS A 1 204 ? -16.830 7.735 10.178 1.00 96.56 204 HIS A C 1
ATOM 1556 O O . HIS A 1 204 ? -17.293 7.553 9.050 1.00 96.56 204 HIS A O 1
ATOM 1562 N N . ARG A 1 205 ? -16.360 8.924 10.577 1.00 96.88 205 ARG A N 1
ATOM 1563 C CA . ARG A 1 205 ? -16.346 10.117 9.717 1.00 96.88 205 ARG A CA 1
ATOM 1564 C C . ARG A 1 205 ? -15.464 9.911 8.487 1.00 96.88 205 ARG A C 1
ATOM 1566 O O . ARG A 1 205 ? -15.930 10.131 7.371 1.00 96.88 205 ARG A O 1
ATOM 1573 N N . LEU A 1 206 ? -14.236 9.431 8.692 1.00 96.69 206 LEU A N 1
ATOM 1574 C CA . LEU A 1 206 ? -13.289 9.141 7.611 1.00 96.69 206 LEU A CA 1
ATOM 1575 C C . LEU A 1 206 ? -13.845 8.087 6.645 1.00 96.69 206 LEU A C 1
ATOM 1577 O O . LEU A 1 206 ? -13.765 8.260 5.430 1.00 96.69 206 LEU A O 1
ATOM 1581 N N . LEU A 1 207 ? -14.480 7.031 7.168 1.00 96.50 207 LEU A N 1
ATOM 1582 C CA . LEU A 1 207 ? -15.137 6.017 6.339 1.00 96.50 207 LEU A CA 1
ATOM 1583 C C . LEU A 1 207 ? -16.281 6.602 5.508 1.00 96.50 207 LEU A C 1
ATOM 1585 O O . LEU A 1 207 ? -16.360 6.338 4.312 1.00 96.50 207 LEU A O 1
ATOM 1589 N N . GLY A 1 208 ? -17.136 7.429 6.114 1.00 96.62 208 GLY A N 1
ATOM 1590 C CA . GLY A 1 208 ? -18.243 8.075 5.407 1.00 96.62 208 GLY A CA 1
ATOM 1591 C C . GLY A 1 208 ? -17.787 9.068 4.331 1.00 96.62 208 GLY A C 1
ATOM 1592 O O . GLY A 1 208 ? -18.486 9.273 3.341 1.00 96.62 208 GLY A O 1
ATOM 1593 N N . GLU A 1 209 ? -16.624 9.704 4.485 1.00 94.88 209 GLU A N 1
ATOM 1594 C CA . GLU A 1 209 ? -16.000 10.499 3.418 1.00 94.88 209 GLU A CA 1
ATOM 1595 C C . GLU A 1 209 ? -15.529 9.631 2.254 1.00 94.88 209 GLU A C 1
ATOM 1597 O O . GLU A 1 209 ? -15.836 9.942 1.103 1.00 94.88 209 GLU A O 1
ATOM 1602 N N . VAL A 1 210 ? -14.829 8.534 2.549 1.00 96.56 210 VAL A N 1
ATOM 1603 C CA . VAL A 1 210 ? -14.320 7.627 1.516 1.00 96.56 210 VAL A CA 1
ATOM 1604 C C . VAL A 1 210 ? -15.472 6.999 0.737 1.00 96.56 210 VAL A C 1
ATOM 1606 O O . VAL A 1 210 ? -15.478 7.063 -0.488 1.00 96.56 210 VAL A O 1
ATOM 1609 N N . GLU A 1 211 ? -16.486 6.467 1.416 1.00 95.94 211 GLU A N 1
ATOM 1610 C CA . GLU A 1 211 ? -17.630 5.805 0.774 1.00 95.94 211 GLU A CA 1
ATOM 1611 C C . GLU A 1 211 ? -18.390 6.710 -0.201 1.00 95.94 211 GLU A C 1
ATOM 1613 O O . GLU A 1 211 ? -18.839 6.241 -1.244 1.00 95.94 211 GLU A O 1
ATOM 1618 N N . ARG A 1 212 ? -18.484 8.014 0.090 1.00 94.94 212 ARG A N 1
ATOM 1619 C CA . ARG A 1 212 ? -19.103 9.003 -0.811 1.00 94.94 212 ARG A CA 1
ATOM 1620 C C . ARG A 1 212 ? -18.256 9.324 -2.042 1.00 94.94 212 ARG A C 1
ATOM 1622 O O . ARG A 1 212 ? -18.787 9.847 -3.019 1.00 94.94 212 ARG A O 1
ATOM 1629 N N . ALA A 1 213 ? -16.952 9.076 -1.982 1.00 94.75 213 ALA A N 1
ATOM 1630 C CA . ALA A 1 213 ? -16.001 9.413 -3.035 1.00 94.75 213 ALA A CA 1
ATOM 1631 C C . ALA A 1 213 ? -15.569 8.207 -3.888 1.00 94.75 213 ALA A C 1
ATOM 1633 O O . ALA A 1 213 ? -14.971 8.412 -4.944 1.00 94.75 213 ALA A O 1
ATOM 1634 N N . LEU A 1 214 ? -15.860 6.975 -3.454 1.00 94.56 214 LEU A N 1
ATOM 1635 C CA . LEU A 1 214 ? -15.518 5.754 -4.185 1.00 94.56 214 LEU A CA 1
ATOM 1636 C C . LEU A 1 214 ? -16.287 5.646 -5.506 1.00 94.56 214 LEU A C 1
ATOM 1638 O O . LEU A 1 214 ? -17.511 5.757 -5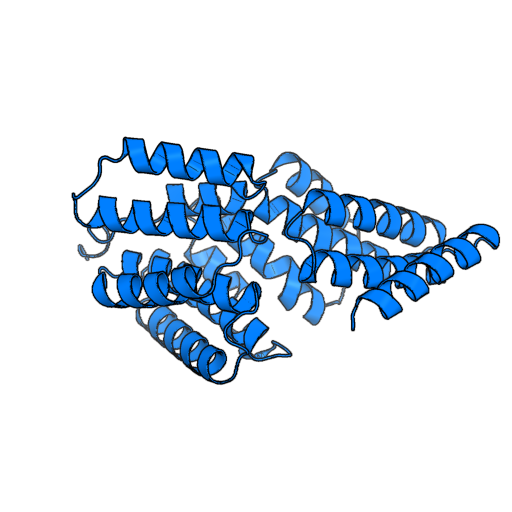.550 1.00 94.56 214 LEU A O 1
ATOM 1642 N N . ASP A 1 215 ? -15.552 5.333 -6.568 1.00 91.69 215 ASP A N 1
ATOM 1643 C CA . ASP A 1 215 ? -16.098 5.028 -7.888 1.00 91.69 215 ASP A CA 1
ATOM 1644 C C . ASP A 1 215 ? -16.210 3.499 -8.095 1.00 91.69 215 ASP A C 1
ATOM 1646 O O . ASP A 1 215 ? -15.382 2.750 -7.561 1.00 91.69 215 ASP A O 1
ATOM 1650 N N . PRO A 1 216 ? -17.191 2.987 -8.870 1.00 90.44 216 PRO A N 1
ATOM 1651 C CA . PRO A 1 216 ? -17.304 1.560 -9.182 1.00 90.44 216 PRO A CA 1
ATOM 1652 C C . PRO A 1 216 ? -16.047 0.924 -9.794 1.00 90.44 216 PRO A C 1
ATOM 1654 O O . PRO A 1 216 ? -15.836 -0.275 -9.606 1.00 90.44 216 PRO A O 1
ATOM 1657 N N . SER A 1 217 ? -15.214 1.701 -10.493 1.00 89.88 217 SER A N 1
ATOM 1658 C CA . SER A 1 217 ? -13.936 1.249 -11.060 1.00 89.88 217 SER A CA 1
ATOM 1659 C C . SER A 1 217 ? -12.849 0.975 -10.008 1.00 89.88 217 SER A C 1
ATOM 1661 O O . SER A 1 217 ? -11.901 0.251 -10.298 1.00 89.88 217 SER A O 1
ATOM 1663 N N . MET A 1 218 ? -12.987 1.492 -8.781 1.00 92.75 218 MET A N 1
ATOM 1664 C CA . MET A 1 218 ? -12.012 1.349 -7.687 1.00 92.75 218 MET A CA 1
ATOM 1665 C C . MET A 1 218 ? -12.266 0.084 -6.849 1.00 92.75 218 MET A C 1
ATOM 1667 O O . MET A 1 218 ? -12.537 0.154 -5.645 1.00 92.75 218 MET A O 1
ATOM 1671 N N . ARG A 1 219 ? -12.252 -1.086 -7.489 1.00 94.12 219 ARG A N 1
ATOM 1672 C CA . ARG A 1 219 ? -12.607 -2.375 -6.872 1.00 94.12 219 ARG A CA 1
ATOM 1673 C C . ARG A 1 219 ? -11.826 -2.686 -5.589 1.00 94.12 219 ARG A C 1
ATOM 1675 O O . ARG A 1 219 ? -12.446 -3.016 -4.576 1.00 94.12 219 ARG A O 1
ATOM 1682 N N . ARG A 1 220 ? -10.504 -2.502 -5.584 1.00 94.69 220 ARG A N 1
ATOM 1683 C CA . ARG A 1 220 ? -9.615 -2.797 -4.446 1.00 94.69 220 ARG A CA 1
ATOM 1684 C C . ARG A 1 220 ? -9.887 -1.865 -3.274 1.00 94.69 220 ARG A C 1
ATOM 1686 O O . ARG A 1 220 ? -10.002 -2.315 -2.134 1.00 94.69 220 ARG A O 1
ATOM 1693 N N . LEU A 1 221 ? -10.060 -0.567 -3.540 1.00 95.31 221 LEU A N 1
ATOM 1694 C CA . LEU A 1 221 ? -10.397 0.406 -2.494 1.00 95.31 221 LEU A CA 1
ATOM 1695 C C . LEU A 1 221 ? -11.801 0.195 -1.930 1.00 95.31 221 LEU A C 1
ATOM 1697 O O . LEU A 1 221 ? -12.004 0.386 -0.732 1.00 95.31 221 LEU A O 1
ATOM 1701 N N . ARG A 1 222 ? -12.764 -0.236 -2.751 1.00 96.56 222 ARG A N 1
ATOM 1702 C CA . ARG A 1 222 ? -14.101 -0.615 -2.272 1.00 96.56 222 ARG A CA 1
ATOM 1703 C C . ARG A 1 222 ? -14.047 -1.849 -1.380 1.00 96.56 222 ARG A C 1
ATOM 1705 O O . ARG A 1 222 ? -14.676 -1.849 -0.323 1.00 96.56 222 ARG A O 1
ATOM 1712 N N . ALA A 1 223 ? -13.273 -2.865 -1.760 1.00 97.00 223 ALA A N 1
ATOM 1713 C CA . ALA A 1 223 ? -13.049 -4.037 -0.919 1.00 97.00 223 ALA A CA 1
ATOM 1714 C C . ALA A 1 223 ? -12.392 -3.653 0.418 1.00 97.00 223 ALA A C 1
ATOM 1716 O O . ALA A 1 223 ? -12.857 -4.091 1.471 1.00 97.00 223 ALA A O 1
ATOM 1717 N N . LEU A 1 224 ? -11.393 -2.760 0.394 1.00 97.62 224 LEU A N 1
ATOM 1718 C CA . LEU A 1 224 ? -10.747 -2.246 1.605 1.00 97.62 224 LEU A CA 1
ATOM 1719 C C . LEU A 1 224 ? -11.710 -1.445 2.476 1.00 97.62 224 LEU A C 1
ATOM 1721 O O . LEU A 1 224 ? -11.825 -1.725 3.664 1.00 97.62 224 LEU A O 1
ATOM 1725 N N . SER A 1 225 ? -12.453 -0.503 1.898 1.00 97.75 225 SER A N 1
ATOM 1726 C CA . SER A 1 225 ? -13.471 0.270 2.613 1.00 97.75 225 SER A CA 1
ATOM 1727 C C . SER A 1 225 ? -14.504 -0.638 3.284 1.00 97.75 225 SER A C 1
ATOM 1729 O O . SER A 1 225 ? -14.802 -0.452 4.462 1.00 97.75 225 SER A O 1
ATOM 1731 N N . ASN A 1 226 ? -14.972 -1.679 2.590 1.00 97.56 226 ASN A N 1
ATOM 1732 C CA . ASN A 1 226 ? -15.887 -2.665 3.155 1.00 97.56 226 ASN A CA 1
ATOM 1733 C C . ASN A 1 226 ? -15.256 -3.476 4.304 1.00 97.56 226 ASN A C 1
ATOM 1735 O O . ASN A 1 226 ? -15.915 -3.718 5.317 1.00 97.56 226 ASN A O 1
ATOM 1739 N N . ALA A 1 227 ? -13.988 -3.878 4.185 1.00 97.69 227 ALA A N 1
ATOM 1740 C CA . ALA A 1 227 ? -13.281 -4.575 5.258 1.00 97.69 227 ALA A CA 1
ATOM 1741 C C . ALA A 1 227 ? -13.113 -3.690 6.502 1.00 97.69 227 ALA A C 1
ATOM 1743 O O . ALA A 1 227 ? -13.439 -4.130 7.602 1.00 97.69 227 ALA A O 1
ATOM 1744 N N . VAL A 1 228 ? -12.717 -2.424 6.336 1.00 97.31 228 VAL A N 1
ATOM 1745 C CA . VAL A 1 228 ? -12.583 -1.474 7.455 1.00 97.31 228 VAL A CA 1
ATOM 1746 C C . VAL A 1 228 ? -13.946 -1.141 8.072 1.00 97.31 228 VAL A C 1
ATOM 1748 O O . VAL A 1 228 ? -14.072 -1.073 9.292 1.00 97.31 228 VAL A O 1
ATOM 1751 N N . ARG A 1 229 ? -15.004 -1.004 7.263 1.00 97.38 229 ARG A N 1
ATOM 1752 C CA . ARG A 1 229 ? -16.377 -0.832 7.762 1.00 97.38 229 ARG A CA 1
ATOM 1753 C C . ARG A 1 229 ? -16.839 -2.039 8.576 1.00 97.38 229 ARG A C 1
ATOM 1755 O O . ARG A 1 229 ? -17.510 -1.869 9.592 1.00 97.38 229 ARG A O 1
ATOM 1762 N N . THR A 1 230 ? -16.485 -3.245 8.144 1.00 95.81 230 THR A N 1
ATOM 1763 C CA . THR A 1 230 ? -16.808 -4.477 8.872 1.00 95.81 230 THR A CA 1
ATOM 1764 C C . THR A 1 230 ? -16.019 -4.559 10.178 1.00 95.81 230 THR A C 1
ATOM 1766 O O . THR A 1 230 ? -16.620 -4.824 11.214 1.00 95.81 230 THR A O 1
ATOM 1769 N N . LEU A 1 231 ? -14.724 -4.226 10.159 1.00 94.75 231 LEU A N 1
ATOM 1770 C CA . LEU A 1 231 ? -13.888 -4.119 11.360 1.00 94.75 231 LEU A CA 1
ATOM 1771 C C . LEU A 1 231 ? -14.484 -3.137 12.378 1.00 94.75 231 LEU A C 1
ATOM 1773 O O . LEU A 1 231 ? -14.642 -3.476 13.546 1.00 94.75 231 LEU A O 1
ATOM 1777 N N . TYR A 1 232 ? -14.898 -1.952 11.921 1.00 95.19 232 TYR A N 1
ATOM 1778 C CA . TYR A 1 232 ? -15.599 -0.971 12.750 1.00 95.19 232 TYR A CA 1
ATOM 1779 C C . TYR A 1 232 ? -16.861 -1.559 13.396 1.00 95.19 232 TYR A C 1
ATOM 1781 O O . TYR A 1 232 ? -17.080 -1.387 14.592 1.00 95.19 232 TYR A O 1
ATOM 1789 N N . ARG A 1 233 ? -17.679 -2.305 12.646 1.00 94.00 233 ARG A N 1
ATOM 1790 C CA . ARG A 1 233 ? -18.894 -2.925 13.196 1.00 94.00 233 ARG A CA 1
ATOM 1791 C C . ARG A 1 233 ? -18.590 -4.001 14.234 1.00 94.00 233 ARG A C 1
ATOM 1793 O O . ARG A 1 233 ? -19.293 -4.051 15.241 1.00 94.00 233 ARG A O 1
ATOM 1800 N N . VAL A 1 234 ? -17.557 -4.811 14.008 1.00 91.12 234 VAL A N 1
ATOM 1801 C CA . VAL A 1 234 ? -17.088 -5.813 14.976 1.00 91.12 234 VAL A CA 1
ATOM 1802 C C . VAL A 1 234 ? -16.570 -5.136 16.246 1.00 91.12 234 VAL A C 1
ATOM 1804 O O . VAL A 1 234 ? -16.937 -5.558 17.335 1.00 91.12 234 VAL A O 1
ATOM 1807 N N . SER A 1 235 ? -15.820 -4.032 16.134 1.00 89.06 235 SER A N 1
ATOM 1808 C CA . SER A 1 235 ? -15.345 -3.272 17.306 1.00 89.06 235 SER A CA 1
ATOM 1809 C C . SER A 1 235 ? -16.463 -2.649 18.151 1.00 89.06 235 SER A C 1
ATOM 1811 O O . SER A 1 235 ? -16.238 -2.296 19.302 1.00 89.06 235 SER A O 1
ATOM 1813 N N . LEU A 1 236 ? -17.663 -2.510 17.580 1.00 89.50 236 LEU A N 1
ATOM 1814 C CA . LEU A 1 236 ? -18.870 -2.049 18.268 1.00 89.50 236 LEU A CA 1
ATOM 1815 C C . LEU A 1 236 ? -19.783 -3.204 18.707 1.00 89.50 236 LEU A C 1
ATOM 1817 O O . LEU A 1 236 ? -20.933 -2.952 19.052 1.00 89.50 236 LEU A O 1
ATOM 1821 N N . GLU A 1 237 ? -19.327 -4.456 18.595 1.00 88.56 237 GLU A N 1
ATOM 1822 C CA . GLU A 1 237 ? -20.117 -5.665 18.882 1.00 88.56 237 GLU A CA 1
ATOM 1823 C C . GLU A 1 237 ? -21.427 -5.744 18.065 1.00 88.56 237 GLU A C 1
ATOM 1825 O O . GLU A 1 237 ? -22.380 -6.434 18.411 1.00 88.56 237 GLU A O 1
ATOM 1830 N N . SER A 1 238 ? -21.469 -5.043 16.926 1.00 87.69 238 SER A N 1
ATOM 1831 C CA . SER A 1 238 ? -22.638 -4.929 16.035 1.00 87.69 238 SER A CA 1
ATOM 1832 C C . SER A 1 238 ? -22.569 -5.856 14.810 1.00 87.69 238 SER A C 1
ATOM 1834 O O . SER A 1 238 ? -23.398 -5.772 13.891 1.00 87.69 238 SER A O 1
ATOM 1836 N N . ALA A 1 239 ? -21.535 -6.697 14.751 1.00 89.19 239 ALA A N 1
ATOM 1837 C CA . ALA A 1 239 ? -21.326 -7.729 13.746 1.00 89.19 239 ALA A CA 1
ATOM 1838 C C . ALA A 1 239 ? -20.470 -8.864 14.322 1.00 89.19 239 ALA A C 1
ATOM 1840 O O . ALA A 1 239 ? -19.600 -8.631 15.159 1.00 89.19 239 ALA A O 1
ATOM 1841 N N . GLU A 1 240 ? -20.688 -10.080 13.827 1.00 88.00 240 GLU A N 1
ATOM 1842 C CA . GLU A 1 240 ? -19.910 -11.251 14.227 1.00 88.00 240 GLU A CA 1
ATOM 1843 C C . GLU A 1 240 ? -18.510 -11.257 13.580 1.00 88.00 240 GLU A C 1
ATOM 1845 O O . GLU A 1 240 ? -18.372 -10.864 12.413 1.00 88.00 240 GLU A O 1
ATOM 1850 N N . PRO A 1 241 ? -17.477 -11.789 14.263 1.00 89.50 241 PRO A N 1
ATOM 1851 C CA . PRO A 1 241 ? -16.129 -11.932 13.701 1.00 89.50 241 PRO A CA 1
ATOM 1852 C C . PRO A 1 241 ? -16.077 -12.703 12.370 1.00 89.50 241 PRO A C 1
ATOM 1854 O O . PRO A 1 241 ? -15.262 -12.392 11.502 1.00 89.50 241 PRO A O 1
ATOM 1857 N N . ALA A 1 242 ? -16.988 -13.660 12.154 1.00 91.75 242 ALA A N 1
ATOM 1858 C CA . ALA A 1 242 ? -17.084 -14.413 10.900 1.00 91.75 242 ALA A CA 1
ATOM 1859 C C . ALA A 1 242 ? -17.370 -13.514 9.680 1.00 91.75 242 ALA A C 1
ATOM 1861 O O . ALA A 1 242 ? -16.871 -13.763 8.579 1.00 91.75 242 ALA A O 1
ATOM 1862 N N . VAL A 1 243 ? -18.120 -12.421 9.869 1.00 93.00 243 VAL A N 1
ATOM 1863 C CA . VAL A 1 243 ? -18.407 -11.449 8.802 1.00 93.00 243 VAL A CA 1
ATOM 1864 C C . VAL A 1 243 ? -17.132 -10.710 8.391 1.00 93.00 243 VAL A C 1
ATOM 1866 O O . VAL A 1 243 ? -16.929 -10.436 7.204 1.00 93.00 243 VAL A O 1
ATOM 1869 N N . PHE A 1 244 ? -16.248 -10.422 9.352 1.00 94.75 244 PHE A N 1
ATOM 1870 C CA . PHE A 1 244 ? -14.955 -9.797 9.085 1.00 94.75 244 PHE A CA 1
ATOM 1871 C C . PHE A 1 244 ? -14.024 -10.727 8.308 1.00 94.75 244 PHE A C 1
ATOM 1873 O O . PHE A 1 244 ? -13.479 -10.299 7.290 1.00 94.75 244 PHE A O 1
ATOM 1880 N N . ALA A 1 245 ? -13.948 -12.010 8.674 1.00 94.62 245 ALA A N 1
ATOM 1881 C CA . ALA A 1 245 ? -13.194 -13.005 7.907 1.00 94.62 245 ALA A CA 1
ATOM 1882 C C . ALA A 1 245 ? -13.637 -13.053 6.429 1.00 94.62 245 ALA A C 1
ATOM 1884 O O . ALA A 1 245 ? -12.807 -12.994 5.522 1.00 94.62 245 ALA A O 1
ATOM 1885 N N . GLY A 1 246 ? -14.950 -13.029 6.163 1.00 96.38 246 GLY A N 1
ATOM 1886 C CA . GLY A 1 246 ? -15.478 -12.951 4.794 1.00 96.38 246 GLY A CA 1
ATOM 1887 C C . GLY A 1 246 ? -15.165 -11.635 4.060 1.00 96.38 246 GLY A C 1
ATOM 1888 O O . GLY A 1 246 ? -15.134 -11.588 2.828 1.00 96.38 246 GLY A O 1
ATOM 1889 N N . ALA A 1 247 ? -14.931 -10.531 4.775 1.00 96.62 247 ALA A N 1
ATOM 1890 C CA . ALA A 1 247 ? -14.448 -9.288 4.173 1.00 96.62 247 ALA A CA 1
ATOM 1891 C C . ALA A 1 247 ? -12.948 -9.355 3.826 1.00 96.62 247 ALA A C 1
ATOM 1893 O O . ALA A 1 247 ? -12.553 -8.836 2.780 1.00 96.62 247 ALA A O 1
ATOM 1894 N N . LEU A 1 248 ? -12.140 -10.039 4.642 1.00 97.12 248 LEU A N 1
ATOM 1895 C CA . LEU A 1 248 ? -10.723 -10.292 4.359 1.00 97.12 248 LEU A CA 1
ATOM 1896 C C . LEU A 1 248 ? -10.535 -11.205 3.139 1.00 97.12 248 LEU A C 1
ATOM 1898 O O . LEU A 1 248 ? -9.694 -10.917 2.292 1.00 97.12 248 LEU A O 1
ATOM 1902 N N . GLU A 1 249 ? -11.361 -12.243 2.981 1.00 97.44 249 GLU A N 1
ATOM 1903 C CA . GLU A 1 249 ? -11.338 -13.091 1.777 1.00 97.44 249 GLU A CA 1
ATOM 1904 C C . GLU A 1 249 ? -11.639 -12.299 0.499 1.00 97.44 249 GLU A C 1
ATOM 1906 O O . GLU A 1 249 ? -10.963 -12.455 -0.518 1.00 97.44 249 GLU A O 1
ATOM 1911 N N . ARG A 1 250 ? -12.595 -11.364 0.556 1.00 96.44 250 ARG A N 1
ATOM 1912 C CA . ARG A 1 250 ? -12.875 -10.467 -0.576 1.00 96.44 250 ARG A CA 1
ATOM 1913 C C . ARG A 1 250 ? -11.689 -9.561 -0.909 1.00 96.44 250 ARG A C 1
ATOM 1915 O O . ARG A 1 250 ? -11.412 -9.344 -2.082 1.00 96.44 250 ARG A O 1
ATOM 1922 N N . LEU A 1 251 ? -10.962 -9.069 0.095 1.00 95.38 251 LEU A N 1
ATOM 1923 C CA . LEU A 1 251 ? -9.721 -8.320 -0.131 1.00 95.38 251 LEU A CA 1
ATOM 1924 C C . LEU A 1 251 ? -8.644 -9.167 -0.820 1.00 95.38 251 LEU A C 1
ATOM 1926 O O . LEU A 1 251 ? -7.973 -8.680 -1.730 1.00 95.38 251 LEU A O 1
ATOM 1930 N N . ARG A 1 252 ? -8.486 -10.430 -0.409 1.00 96.25 252 ARG A N 1
ATOM 1931 C CA . ARG A 1 252 ? -7.546 -11.370 -1.040 1.00 96.25 252 ARG A CA 1
ATOM 1932 C C . ARG A 1 252 ? -7.920 -11.626 -2.502 1.00 96.25 252 ARG A C 1
ATOM 1934 O O . ARG A 1 252 ? -7.044 -11.567 -3.362 1.00 96.25 252 ARG A O 1
ATOM 1941 N N . ALA A 1 253 ? -9.207 -11.826 -2.791 1.00 95.81 253 ALA A N 1
ATOM 1942 C CA . ALA A 1 253 ? -9.708 -12.026 -4.153 1.00 95.81 253 ALA A CA 1
ATOM 1943 C C . ALA A 1 253 ? -9.404 -10.832 -5.081 1.00 95.81 253 ALA A C 1
ATOM 1945 O O . ALA A 1 253 ? -9.020 -11.027 -6.232 1.00 95.81 253 ALA A O 1
ATOM 1946 N N . GLU A 1 254 ? -9.477 -9.606 -4.558 1.00 95.44 254 GLU A N 1
ATOM 1947 C CA . GLU A 1 254 ? -9.139 -8.364 -5.274 1.00 95.44 254 GLU A CA 1
ATOM 1948 C C . GLU A 1 254 ? -7.626 -8.053 -5.273 1.00 95.44 254 GLU A C 1
ATOM 1950 O O . GLU A 1 254 ? -7.215 -6.902 -5.407 1.00 95.44 254 GLU A O 1
ATOM 1955 N N . GLN A 1 255 ? -6.757 -9.058 -5.103 1.00 95.12 255 GLN A N 1
ATOM 1956 C CA . GLN A 1 255 ? -5.296 -8.885 -5.144 1.00 95.12 255 GLN A CA 1
ATOM 1957 C C . GLN A 1 255 ? -4.779 -7.870 -4.104 1.00 95.12 255 GLN A C 1
ATOM 1959 O O . GLN A 1 255 ? -3.812 -7.141 -4.337 1.00 95.12 255 GLN A O 1
ATOM 1964 N N . PHE A 1 256 ? -5.434 -7.801 -2.941 1.00 94.81 256 PHE A N 1
ATOM 1965 C CA . PHE A 1 256 ? -5.050 -6.930 -1.828 1.00 94.81 256 PHE A CA 1
ATOM 1966 C C . PHE A 1 256 ? -4.808 -7.731 -0.537 1.00 94.81 256 PHE A C 1
ATOM 1968 O O . PHE A 1 256 ? -5.136 -7.309 0.576 1.00 94.81 256 PHE A O 1
ATOM 1975 N N . GLY A 1 257 ? -4.235 -8.930 -0.690 1.00 96.31 257 GLY A N 1
ATOM 1976 C CA . GLY A 1 257 ? -4.003 -9.875 0.399 1.00 96.31 257 GLY A CA 1
ATOM 1977 C C . GLY A 1 257 ? -3.005 -9.391 1.451 1.00 96.31 257 GLY A C 1
ATOM 1978 O O . GLY A 1 257 ? -3.134 -9.766 2.614 1.00 96.31 257 GLY A O 1
ATOM 1979 N N . GLY A 1 258 ? -2.071 -8.504 1.102 1.00 96.81 258 GLY A N 1
ATOM 1980 C CA . GLY A 1 258 ? -1.166 -7.876 2.064 1.00 96.81 258 GLY A CA 1
ATOM 1981 C C . GLY A 1 258 ? -1.902 -6.967 3.048 1.00 96.81 258 GLY A C 1
ATOM 1982 O O . GLY A 1 258 ? -1.619 -6.988 4.244 1.00 96.81 258 GLY A O 1
ATOM 1983 N N . MET A 1 259 ? -2.908 -6.225 2.574 1.00 96.88 259 MET A N 1
ATOM 1984 C CA . MET A 1 259 ? -3.785 -5.452 3.459 1.00 96.88 259 MET A CA 1
ATOM 1985 C C . MET A 1 259 ? -4.703 -6.357 4.277 1.00 96.88 259 MET A C 1
ATOM 1987 O O . MET A 1 259 ? -4.932 -6.075 5.448 1.00 96.88 259 MET A O 1
ATOM 1991 N N . ALA A 1 260 ? -5.195 -7.459 3.700 1.00 97.31 260 ALA A N 1
ATOM 1992 C CA . ALA A 1 260 ? -5.986 -8.433 4.449 1.00 97.31 260 ALA A CA 1
ATOM 1993 C C . ALA A 1 260 ? -5.188 -9.030 5.621 1.00 97.31 260 ALA A C 1
ATOM 1995 O O . ALA A 1 260 ? -5.693 -9.076 6.736 1.00 97.31 260 ALA A O 1
ATOM 1996 N N . ARG A 1 261 ? -3.928 -9.420 5.385 1.00 97.06 261 ARG A N 1
ATOM 1997 C CA . ARG A 1 261 ? -3.008 -9.911 6.426 1.00 97.06 261 ARG A CA 1
ATOM 1998 C C . ARG A 1 261 ? -2.743 -8.862 7.498 1.00 97.06 261 ARG A C 1
ATOM 2000 O O . ARG A 1 261 ? -2.785 -9.190 8.672 1.00 97.06 261 ARG A O 1
ATOM 2007 N N . LEU A 1 262 ? -2.499 -7.611 7.102 1.00 97.38 262 LEU A N 1
ATOM 2008 C CA . LEU A 1 262 ? -2.320 -6.510 8.048 1.00 97.38 262 LEU A CA 1
ATOM 2009 C C . LEU A 1 262 ? -3.544 -6.349 8.956 1.00 97.38 262 LEU A C 1
ATOM 2011 O O . LEU A 1 262 ? -3.388 -6.292 10.168 1.00 97.38 262 LEU A O 1
ATOM 2015 N N . LEU A 1 263 ? -4.744 -6.288 8.373 1.00 96.62 263 LEU A N 1
ATOM 2016 C CA . LEU A 1 263 ? -5.995 -6.106 9.112 1.00 96.62 263 LEU A CA 1
ATOM 2017 C C . LEU A 1 263 ? -6.291 -7.257 10.085 1.00 96.62 263 LEU A C 1
ATOM 2019 O O . LEU A 1 263 ? -6.855 -7.011 11.146 1.00 96.62 263 LEU A O 1
ATOM 2023 N N . ASP A 1 264 ? -5.904 -8.481 9.730 1.00 95.88 264 ASP A N 1
ATOM 2024 C CA . ASP A 1 264 ? -6.104 -9.692 10.537 1.00 95.88 264 ASP A CA 1
ATOM 2025 C C . ASP A 1 264 ? -5.274 -9.699 11.831 1.00 95.88 264 ASP A C 1
ATOM 2027 O O . ASP A 1 264 ? -5.647 -10.324 12.818 1.00 95.88 264 ASP A O 1
ATOM 2031 N N . VAL A 1 265 ? -4.145 -8.981 11.843 1.00 95.62 265 VAL A N 1
ATOM 2032 C CA . VAL A 1 265 ? -3.173 -9.011 12.949 1.00 95.62 265 VAL A CA 1
ATOM 2033 C C . VAL A 1 265 ? -3.120 -7.718 13.771 1.00 95.62 265 VAL A C 1
ATOM 2035 O O . VAL A 1 265 ? -2.258 -7.575 14.648 1.00 95.62 265 VAL A O 1
ATOM 2038 N N . LEU A 1 266 ? -4.020 -6.767 13.496 1.00 93.75 266 LEU A N 1
ATOM 2039 C CA . LEU A 1 266 ? -4.102 -5.510 14.240 1.00 93.75 266 LEU A CA 1
ATOM 2040 C C . LEU A 1 266 ? -4.478 -5.750 15.708 1.00 93.75 266 LEU A C 1
ATOM 2042 O O . LEU A 1 266 ? -5.317 -6.604 15.996 1.00 93.75 266 LEU A O 1
ATOM 2046 N N . PRO A 1 267 ? -3.901 -4.980 16.647 1.00 88.75 267 PRO A N 1
ATOM 2047 C CA . PRO A 1 267 ? -4.316 -5.042 18.041 1.00 88.75 267 PRO A CA 1
ATOM 2048 C C . PRO A 1 267 ? -5.749 -4.518 18.196 1.00 88.75 267 PRO A C 1
ATOM 2050 O O . PRO A 1 267 ? -6.129 -3.510 17.592 1.00 88.75 267 PRO A O 1
ATOM 2053 N N . ALA A 1 268 ? -6.546 -5.191 19.026 1.00 73.88 268 ALA A N 1
ATOM 2054 C CA . ALA A 1 268 ? -7.864 -4.692 19.399 1.00 73.88 268 ALA A CA 1
ATOM 2055 C C . ALA A 1 268 ? -7.726 -3.471 20.323 1.00 73.88 268 ALA A C 1
ATOM 2057 O O . ALA A 1 268 ? -6.811 -3.405 21.146 1.00 73.88 268 ALA A O 1
ATOM 2058 N N . ALA A 1 269 ? -8.672 -2.528 20.249 1.00 60.00 269 ALA A N 1
ATOM 2059 C CA . ALA A 1 269 ? -8.679 -1.329 21.098 1.00 60.00 269 ALA A CA 1
ATOM 2060 C C . ALA A 1 269 ? -8.663 -1.648 22.612 1.00 60.00 269 ALA A C 1
ATOM 2062 O O . ALA A 1 269 ? -8.236 -0.822 23.415 1.00 60.00 269 ALA A O 1
ATOM 2063 N N . SER A 1 270 ? -9.091 -2.852 23.008 1.00 47.22 270 SER A N 1
ATOM 2064 C CA . SER A 1 270 ? -9.098 -3.337 24.393 1.00 47.22 270 SER A CA 1
ATOM 2065 C C . SER A 1 270 ? -7.741 -3.841 24.904 1.00 47.22 270 SER A C 1
ATOM 2067 O O . SER A 1 270 ? -7.567 -3.952 26.113 1.00 47.22 270 SER A O 1
ATOM 2069 N N . GLU A 1 271 ? -6.771 -4.139 24.033 1.00 50.47 271 GLU A N 1
ATOM 2070 C CA . GLU A 1 271 ? -5.470 -4.710 24.434 1.00 50.47 271 GLU A CA 1
ATOM 2071 C C . GLU A 1 271 ? -4.439 -3.641 24.854 1.00 50.47 271 GLU A C 1
ATOM 2073 O O . GLU A 1 271 ? -3.444 -3.959 25.502 1.00 50.47 271 GLU A O 1
ATOM 2078 N N . GLY A 1 272 ? -4.680 -2.364 24.533 1.00 41.81 272 GLY A N 1
ATOM 2079 C CA . GLY A 1 272 ? -3.769 -1.244 24.823 1.00 41.81 272 GLY A CA 1
ATOM 2080 C C . GLY A 1 272 ? -4.021 -0.503 26.144 1.00 41.81 272 GLY A C 1
ATOM 2081 O O . GLY A 1 272 ? -3.318 0.460 26.435 1.00 41.81 272 GLY A O 1
ATOM 2082 N N . GLY A 1 273 ? -5.022 -0.913 26.931 1.00 33.69 273 GLY A N 1
ATOM 2083 C CA . GLY A 1 273 ? -5.441 -0.243 28.174 1.00 33.69 273 GLY A CA 1
ATOM 2084 C C . GLY A 1 273 ? -4.833 -0.808 29.463 1.00 33.69 273 GLY A C 1
ATOM 2085 O O . GLY A 1 273 ? -5.287 -0.465 30.552 1.00 33.69 273 GLY A O 1
ATOM 2086 N N . SER A 1 274 ? -3.852 -1.705 29.370 1.00 32.88 274 SER A N 1
ATOM 2087 C CA . SER A 1 274 ? -3.228 -2.348 30.532 1.00 32.88 274 SER A CA 1
ATOM 2088 C C . SER A 1 274 ? -1.714 -2.186 30.496 1.00 32.88 274 SER A C 1
ATOM 2090 O O . SER A 1 274 ? -1.010 -3.113 30.098 1.00 32.88 274 SER A O 1
ATOM 2092 N N . ARG A 1 275 ? -1.223 -1.009 30.897 1.00 33.31 275 ARG A N 1
ATOM 2093 C CA . ARG A 1 275 ? 0.098 -0.789 31.511 1.00 33.31 275 ARG A CA 1
ATOM 2094 C C . ARG A 1 275 ? 0.204 0.627 32.056 1.00 33.31 275 ARG A C 1
ATOM 2096 O O . ARG A 1 275 ? -0.158 1.562 31.314 1.00 33.31 275 ARG A O 1
#

Mean predicted aligned error: 4.54 Å

Foldseek 3Di:
DVVVLLVVLVVQLVVCVVVLVLVSNLVSLVSNLVCCVQPALALVSSLVSLVSSLVSCVSNVPLPSNLLSLLQNLQLCLQLVPVVSNVVSVVVNVVRDDDPVLSCLQGVLQSVLLVCLLVLNLVVSLVSLPPSLVSDPALLSSLLSLLSNLLSCLLVVVNVRNVVSLVSNVVSLVVDDLQGPSSLNSLLSSLNSCQLQVNLVSSVVSLVSSVVRDDPSNQLSVLSSVLSVQVSCVLVVNDDVVVNVVSLVSNSVSSRNSVSSSSVRGDGNVVSPDD

pLDDT: mean 91.96, std 10.37, range [32.88, 98.5]

Nearest PDB structures (foldseek):
  6yxx-assembly1_BE  TM=5.256E-01  e=3.341E-02  Trypanosoma brucei brucei
  6yxy-assembly1_BE  TM=5.116E-01  e=4.953E-02  Trypanosoma brucei brucei
  7aoi-assembly1_BE  TM=5.287E-01  e=2.290E-01  Trypanosoma brucei
  6hix-assembly1_BE  TM=5.307E-01  e=3.111E-01  Trypanosoma brucei brucei
  4i1a-assembly3_A  TM=3.983E-01  e=5.259E-01  Bacillus subtilis subsp. subtilis str. 168

Secondary structure (DSSP, 8-state):
-HHHHHHHHHHHHHHHHTTT-HHHHHHHHHHHHHHHHHH---HHHHHHHHHHHHHHHHHTT-HHHHHHHHHHHHHHHHHHT-HHHHHHHHHHHHTS----HHHIIIIIHHHHHHHHHTTT-HHHHHHHHTT-GGG-SSHHHHHHHHHHHHHHHHHTT-HHHHHHHHHHHHHHHHTS-TT-HHHHHHHHHHHHHHHHTT-HHHHHHHHHHHHHH--TT-HHHHHHHHHHHHHHHHHTTSS-HHHHHHHHHHHHHTT-HHHHHHHHTPPPTTTTS--

Solvent-accessible surface area (backbone atoms only — not comparable to full-atom values): 13692 Å² total; per-residue (Å²): 120,61,70,63,52,49,53,51,26,50,52,43,28,56,60,19,57,78,67,70,36,25,55,58,22,19,55,22,30,53,52,45,30,52,50,36,61,75,74,41,72,47,69,66,63,32,46,60,36,34,53,53,20,32,52,24,10,60,76,44,69,36,62,68,51,31,53,52,31,50,35,53,46,41,30,50,30,35,39,33,49,40,63,70,59,38,54,55,49,47,55,57,52,70,73,47,92,77,94,52,68,64,62,39,58,71,39,37,30,56,26,51,18,52,57,34,28,52,71,60,36,17,57,60,20,20,64,58,41,63,86,49,36,86,73,42,93,42,44,42,52,21,12,32,42,16,11,51,37,12,29,22,19,43,64,51,68,37,58,67,63,12,49,54,23,41,50,51,14,51,59,23,48,74,77,26,69,78,70,40,70,55,42,38,49,19,36,52,38,40,19,52,30,28,41,44,72,59,36,57,70,62,18,49,51,37,47,57,54,39,64,75,54,64,53,89,76,40,53,45,60,52,34,47,51,51,31,52,53,39,47,54,31,38,78,67,73,73,42,61,70,69,59,38,54,58,28,34,52,49,18,38,74,55,55,29,23,27,54,30,44,34,65,74,54,56,63,55,48,79,71,76,78,79,129

Radius of gyration: 19.18 Å; Cα contacts (8 Å, |Δi|>4): 407; chains: 1; bounding box: 47×37×65 Å